Protein AF-A0A448IDQ2-F1 (afdb_monomer)

pLDDT: mean 91.53, std 8.57, range [51.47, 98.75]

Sequence (338 aa):
MICPHCSIELLYRSRGDGRCARCRKRFALEPRGAPLRLHDLRVRALSDRLRDGRDLRYTLTQFRYAAARRRLPELNRVANWALTIWCGVLLWGTFILALVSGLAVLTVIGIGVALLVGGIALNLAARPVLRRLTTVRMPLTAERLVTDVLEPWQKVYQQWPPGMIDEDQVPIPMPASPRYALVCPNRSVLACLAANGVPAAYDMALLEDPRQVPAGLPVLVLHNASLPGLALARDARQWFGPRARVLGIAPKMVMDNEGAIRLRERPTRRADRAFLAGEPVSEREVRWLAAGWWSPVAAMPPAALLRAVSRAVERIDAQWDPERAQARRVGFLSWPAA

Solvent-accessible surface area (backbone atoms only — not comparable to full-atom values): 18861 Å² total; per-residue (Å²): 88,65,38,89,87,76,68,47,77,40,63,75,88,54,42,62,93,50,20,41,75,86,79,62,50,70,58,49,39,53,54,88,80,24,72,89,58,38,24,58,64,55,51,50,59,47,31,52,62,44,18,65,86,69,78,34,33,37,20,56,64,32,49,53,39,64,66,41,50,91,65,62,82,52,69,66,55,56,58,49,49,54,49,52,50,51,52,50,52,45,55,53,50,36,51,53,46,45,75,71,65,78,56,60,67,67,58,40,50,50,52,41,51,53,49,50,52,51,52,52,51,48,48,64,67,41,43,65,56,54,54,55,71,51,62,37,69,79,95,65,55,72,67,54,45,41,61,68,47,44,49,42,31,29,73,66,64,76,43,73,65,68,47,57,42,63,38,87,78,46,74,76,65,73,48,96,71,53,61,30,34,38,31,30,77,46,59,52,47,49,25,29,41,37,70,60,44,44,31,76,79,56,28,22,30,72,35,58,50,73,89,74,56,67,84,94,44,42,32,40,34,46,25,29,22,34,71,70,26,50,50,51,51,50,52,40,39,70,75,49,41,91,39,43,42,79,67,37,48,53,52,64,64,45,72,76,31,88,71,47,63,73,35,26,42,68,49,54,57,75,69,59,54,59,58,51,73,78,45,103,62,53,71,71,43,50,56,42,43,49,55,18,36,28,30,62,52,47,57,51,49,46,67,57,50,52,54,54,52,51,58,47,52,55,52,50,47,42,71,79,36,52,65,64,43,46,48,62,71,71,49,75,74,77,73,78,83,128

Organism: Mycolicibacterium chitae (NCBI:txid1792)

Radius of gyration: 26.82 Å; Cα contacts (8 Å, |Δi|>4): 482; chains: 1; bounding box: 70×60×78 Å

Secondary structure (DSSP, 8-state):
-B-TTT--B--STT-GGGB-TTT-PBPS--TTTSGGG--HHHHHHHHHHHHTTTT--EEHHHHHHHHHTTTS--HHHHHHHHHHHHHHHHHHHHHHHHHHH---HHHHHHHHHHHHHHHHHHHHHHHHHHHHH--B--SS-HHHHIIIIIHHHHHHHSSPSTTEE-TTT------SS-SEEEE-S-HHHHHHHHHTTHHHHHTEEEESSGGGPPTT--EEE---BSHHHHHHHHHHHHHHGGGEEE-SPPHHHHHT-TTS--EE-SPPPHHHHHHHHTSS--HHHHHHHHTTEEB-GGGS-HHHHHHHHHHHHHHHHHHH-HHHHHHHHHT---PPP-

Mean predicted aligned error: 5.95 Å

Foldseek 3Di:
DQDPPPRDDDDPVCQPPQAHVPPRAHWLDDQVQFPLSDGDVNLLVLLCVLCVVVLAAAELLLSLLSSCLVPWDDLVCVLVVVLVVQLVCLVVVLVVCCVPVPDDNVVSVVVSVVSNVVVVVVSVVCSVVSLLPDWTDRPADSVRCCVRPQVSVCVRVVDGRRNYDHLVPQDQDQQPDAQAEEEALDSSLSSSCRRRCVCPVHVYRYYNDPVPDDPPHQYEYEAWCALVRQVSLVVCCVPVPPSYDYLYDHLVNQVPDSSFDKTFDRFDDPVSLVVVVPGPHDPVSSVCRRSRIIGGPSNDRSVVSVVSVVVVSLVVCCVPPVPVNVCVVVPPPPDDDD

Structure (mmCIF, N/CA/C/O backbone):
data_AF-A0A448IDQ2-F1
#
_entry.id   AF-A0A448IDQ2-F1
#
loop_
_atom_site.group_PDB
_atom_site.id
_atom_site.type_symbol
_atom_site.label_atom_id
_atom_site.label_alt_id
_atom_site.label_comp_id
_atom_site.label_asym_id
_atom_site.label_entity_id
_atom_site.label_seq_id
_atom_site.pdbx_PDB_ins_code
_atom_site.Cartn_x
_atom_site.Cartn_y
_atom_site.Cartn_z
_atom_site.occupancy
_atom_site.B_iso_or_equiv
_atom_site.auth_seq_id
_atom_site.auth_comp_id
_atom_site.auth_asym_id
_atom_site.auth_atom_id
_atom_site.pdbx_PDB_model_num
ATOM 1 N N . MET A 1 1 ? 7.830 -20.189 -18.937 1.00 84.06 1 MET A N 1
ATOM 2 C CA . MET A 1 1 ? 6.755 -19.821 -17.974 1.00 84.06 1 MET A CA 1
ATOM 3 C C . MET A 1 1 ? 5.927 -21.058 -17.731 1.00 84.06 1 MET A C 1
ATOM 5 O O . MET A 1 1 ? 5.567 -21.719 -18.695 1.00 84.06 1 MET A O 1
ATOM 9 N N . ILE A 1 2 ? 5.631 -21.354 -16.473 1.00 93.25 2 ILE A N 1
ATOM 10 C CA . ILE A 1 2 ? 4.817 -22.506 -16.094 1.00 93.25 2 ILE A CA 1
ATOM 11 C C . ILE A 1 2 ? 3.340 -22.202 -16.397 1.00 93.25 2 ILE A C 1
ATOM 13 O O . ILE A 1 2 ? 2.843 -21.118 -16.087 1.00 93.25 2 ILE A O 1
ATOM 17 N N . CYS A 1 3 ? 2.638 -23.126 -17.050 1.00 93.81 3 CYS A N 1
ATOM 18 C CA . CYS A 1 3 ? 1.202 -23.002 -17.288 1.00 93.81 3 CYS A CA 1
ATOM 19 C C . CYS A 1 3 ? 0.428 -23.159 -15.960 1.00 93.81 3 CYS A C 1
ATOM 21 O O . CYS A 1 3 ? 0.574 -24.202 -15.329 1.00 93.81 3 CYS A O 1
ATOM 23 N N . PRO A 1 4 ? -0.445 -22.217 -15.542 1.00 93.25 4 PRO A N 1
ATOM 24 C CA . PRO A 1 4 ? -1.227 -22.336 -14.304 1.00 93.25 4 PRO A CA 1
ATOM 25 C C . PRO A 1 4 ? -2.272 -23.461 -14.318 1.00 93.25 4 PRO A C 1
ATOM 27 O O . PRO A 1 4 ? -2.875 -23.730 -13.283 1.00 93.25 4 PRO A O 1
ATOM 30 N N . HIS A 1 5 ? -2.522 -24.081 -15.476 1.00 93.81 5 HIS A N 1
ATOM 31 C CA . HIS A 1 5 ? -3.536 -25.125 -15.635 1.00 93.81 5 HIS A CA 1
ATOM 32 C C . HIS A 1 5 ? -2.972 -26.545 -15.654 1.00 93.81 5 HIS A C 1
ATOM 34 O O . HIS A 1 5 ? -3.643 -27.462 -15.201 1.00 93.81 5 HIS A O 1
ATOM 40 N N . CYS A 1 6 ? -1.790 -26.743 -16.243 1.00 95.00 6 CYS A N 1
ATOM 41 C CA . CYS A 1 6 ? -1.181 -28.068 -16.400 1.00 95.00 6 CYS A CA 1
ATOM 42 C C . CYS A 1 6 ? 0.247 -28.150 -15.847 1.00 95.00 6 CYS A C 1
ATOM 44 O O . CYS A 1 6 ? 0.910 -29.162 -16.032 1.00 95.00 6 CYS A O 1
ATOM 46 N N . SER A 1 7 ? 0.746 -27.075 -15.230 1.00 94.94 7 SER A N 1
ATOM 47 C CA . SER A 1 7 ? 2.059 -26.989 -14.571 1.00 94.94 7 SER A CA 1
ATOM 48 C C . SER A 1 7 ? 3.277 -27.298 -15.449 1.00 94.94 7 SER A C 1
ATOM 50 O O . SER A 1 7 ? 4.387 -27.433 -14.948 1.00 94.94 7 SER A O 1
ATOM 52 N N . ILE A 1 8 ? 3.105 -27.350 -16.769 1.00 95.75 8 ILE A N 1
ATOM 53 C CA . ILE A 1 8 ? 4.200 -27.571 -17.718 1.00 95.75 8 ILE A CA 1
ATOM 54 C C . ILE A 1 8 ? 4.879 -26.252 -18.043 1.00 95.75 8 ILE A C 1
ATOM 56 O O . ILE A 1 8 ? 4.218 -25.233 -18.277 1.00 95.75 8 ILE A O 1
ATOM 60 N N . GLU A 1 9 ? 6.206 -26.281 -18.072 1.00 94.88 9 GLU A N 1
ATOM 61 C CA . GLU A 1 9 ? 6.998 -25.163 -18.545 1.00 94.88 9 GLU A CA 1
ATOM 62 C C . GLU A 1 9 ? 6.867 -25.007 -20.062 1.00 94.88 9 GLU A C 1
ATOM 64 O O . GLU A 1 9 ? 7.071 -25.938 -20.837 1.00 94.88 9 GLU A O 1
ATOM 69 N N . LEU A 1 10 ? 6.499 -23.801 -20.488 1.00 91.38 10 LEU A N 1
ATOM 70 C CA . LEU A 1 10 ? 6.347 -23.445 -21.891 1.00 91.38 10 LEU A CA 1
ATOM 71 C C . LEU A 1 10 ? 7.334 -22.347 -22.273 1.00 91.38 10 LEU A C 1
ATOM 73 O O . LEU A 1 10 ? 7.491 -21.338 -21.562 1.00 91.38 10 LEU A O 1
ATOM 77 N N . LEU A 1 11 ? 7.921 -22.510 -23.458 1.00 91.19 11 LEU A N 1
ATOM 78 C CA . LEU A 1 11 ? 8.637 -21.454 -24.158 1.00 91.19 11 LEU A CA 1
ATOM 79 C C . LEU A 1 11 ? 7.674 -20.325 -24.562 1.00 91.19 11 LEU A C 1
ATOM 81 O O . LEU A 1 11 ? 6.451 -20.451 -24.553 1.00 91.19 11 LEU A O 1
ATOM 85 N N . TYR A 1 12 ? 8.215 -19.146 -24.870 1.00 85.19 12 TYR A N 1
ATOM 86 C CA . TYR A 1 12 ? 7.386 -18.025 -25.328 1.00 85.19 12 TYR A CA 1
ATOM 87 C C . TYR A 1 12 ? 6.766 -18.277 -26.703 1.00 85.19 12 TYR A C 1
ATOM 89 O O . TYR A 1 12 ? 5.574 -18.062 -26.867 1.00 85.19 12 TYR A O 1
ATOM 97 N N . ARG A 1 13 ? 7.544 -18.822 -27.643 1.00 88.00 13 ARG A N 1
ATOM 98 C CA . ARG A 1 13 ? 7.090 -19.090 -29.016 1.00 88.00 13 ARG A CA 1
ATOM 99 C C . ARG A 1 13 ? 6.004 -20.167 -29.117 1.00 88.00 13 ARG A C 1
ATOM 101 O O . ARG A 1 13 ? 5.279 -20.183 -30.097 1.00 88.00 13 ARG A O 1
ATOM 108 N N . SER A 1 14 ? 5.859 -21.035 -28.113 1.00 86.12 14 SER A N 1
ATOM 109 C CA . SER A 1 14 ? 4.825 -22.080 -28.094 1.00 86.12 14 SER A CA 1
ATOM 110 C C . SER A 1 14 ? 3.470 -21.602 -27.558 1.00 86.12 14 SER A C 1
ATOM 112 O O . SER A 1 14 ? 2.568 -22.407 -27.351 1.00 86.12 14 SER A O 1
ATOM 114 N N . ARG A 1 15 ? 3.308 -20.302 -27.297 1.00 81.94 15 ARG A N 1
ATOM 115 C CA . ARG A 1 15 ? 2.063 -19.707 -26.797 1.00 81.94 15 ARG A CA 1
ATOM 116 C C . ARG A 1 15 ? 1.402 -18.897 -27.910 1.00 81.94 15 ARG A C 1
ATOM 118 O O . ARG A 1 15 ? 1.492 -17.676 -27.913 1.00 81.94 15 ARG A O 1
ATOM 125 N N . GLY A 1 16 ? 0.788 -19.589 -28.869 1.00 84.25 16 GLY A N 1
ATOM 126 C CA . GLY A 1 16 ? -0.087 -18.958 -29.861 1.00 84.25 16 GLY A CA 1
ATOM 127 C C . GLY A 1 16 ? -1.403 -18.523 -29.210 1.00 84.25 1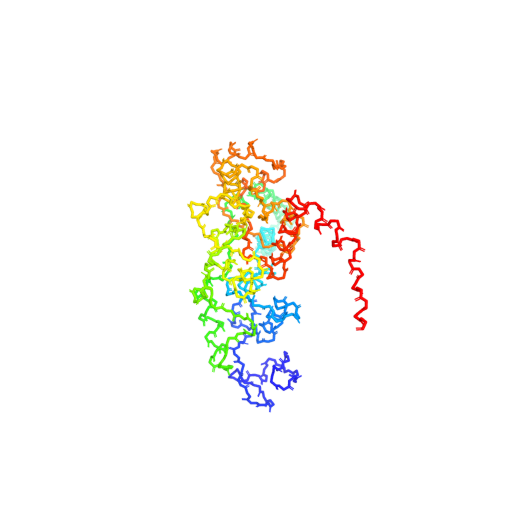6 GLY A C 1
ATOM 128 O O . GLY A 1 16 ? -1.977 -19.281 -28.424 1.00 84.25 16 GLY A O 1
ATOM 129 N N . ASP A 1 17 ? -1.847 -17.297 -29.492 1.00 88.50 17 ASP A N 1
ATOM 130 C CA . ASP A 1 17 ? -3.145 -16.731 -29.082 1.00 88.50 17 ASP A CA 1
ATOM 131 C C . ASP A 1 17 ? -3.448 -16.774 -27.574 1.00 88.50 17 ASP A C 1
ATOM 133 O O . ASP A 1 17 ? -4.597 -16.946 -27.149 1.00 88.50 17 ASP A O 1
ATOM 137 N N . GLY A 1 18 ? -2.415 -16.672 -26.734 1.00 89.88 18 GLY A N 1
ATOM 138 C CA . GLY A 1 18 ? -2.571 -16.732 -25.282 1.00 89.88 18 GLY A CA 1
ATOM 139 C C . GLY A 1 18 ? -3.098 -18.070 -24.772 1.00 89.88 18 GLY A C 1
ATOM 140 O O . GLY A 1 18 ? -3.731 -18.117 -23.716 1.00 89.88 18 GLY A O 1
ATOM 141 N N . ARG A 1 19 ? -2.850 -19.172 -25.490 1.00 94.25 19 ARG A N 1
ATOM 142 C CA . ARG A 1 19 ? -3.203 -20.534 -25.067 1.00 94.25 19 ARG A CA 1
ATOM 143 C C . ARG A 1 19 ? -1.964 -21.377 -24.785 1.00 94.25 19 ARG A C 1
ATOM 145 O O . ARG A 1 19 ? -0.884 -21.172 -25.334 1.00 94.25 19 ARG A O 1
ATOM 152 N N . CYS A 1 20 ? -2.116 -22.357 -23.902 1.00 94.38 20 CYS A N 1
ATOM 153 C CA . CYS A 1 20 ? -1.089 -23.366 -23.663 1.00 94.38 20 CYS A CA 1
ATOM 154 C C . CYS A 1 20 ? -1.034 -24.363 -24.831 1.00 94.38 20 CYS A C 1
ATOM 156 O O . CYS A 1 20 ? -2.041 -25.009 -25.104 1.00 94.38 20 CYS A O 1
ATOM 158 N N . ALA A 1 21 ? 0.133 -24.576 -25.451 1.00 94.44 21 ALA A N 1
ATOM 159 C CA . ALA A 1 21 ? 0.296 -25.585 -26.510 1.00 94.44 21 ALA A CA 1
ATOM 160 C C . ALA A 1 21 ? -0.114 -27.007 -26.085 1.00 94.44 21 ALA A C 1
ATOM 162 O O . ALA A 1 21 ? -0.585 -27.779 -26.910 1.00 94.44 21 ALA A O 1
ATOM 163 N N . ARG A 1 22 ? 0.049 -27.357 -24.800 1.00 95.31 22 ARG A N 1
ATOM 164 C CA . ARG A 1 22 ? -0.229 -28.709 -24.292 1.00 95.31 22 ARG A CA 1
ATOM 165 C C . ARG A 1 22 ? -1.682 -28.900 -23.862 1.00 95.31 22 ARG A C 1
ATOM 167 O O . ARG A 1 22 ? -2.339 -29.816 -24.333 1.00 95.31 22 ARG A O 1
ATOM 174 N N . CYS A 1 23 ? -2.202 -28.051 -22.974 1.00 95.56 23 CYS A N 1
ATOM 175 C CA . CYS A 1 23 ? -3.568 -28.211 -22.454 1.00 95.56 23 CYS A CA 1
ATOM 176 C C . CYS A 1 23 ? -4.625 -27.380 -23.196 1.00 95.56 23 CYS A C 1
ATOM 178 O O . CYS A 1 23 ? -5.804 -27.481 -22.872 1.00 95.56 23 CYS A O 1
ATOM 180 N N . ARG A 1 24 ? -4.222 -26.535 -24.156 1.00 94.88 24 ARG A N 1
ATOM 181 C CA . ARG A 1 24 ? -5.080 -25.657 -24.980 1.00 94.88 24 ARG A CA 1
ATOM 182 C C . ARG A 1 24 ? -5.934 -24.634 -24.213 1.00 94.88 24 ARG A C 1
ATOM 184 O O . ARG A 1 24 ? -6.662 -23.862 -24.837 1.00 94.88 24 ARG A O 1
ATOM 191 N N . LYS A 1 25 ? -5.813 -24.566 -22.881 1.00 94.94 25 LYS A N 1
ATOM 192 C CA . LYS A 1 25 ? -6.485 -23.566 -22.041 1.00 94.94 25 LYS A CA 1
ATOM 193 C C . LYS A 1 25 ? -5.853 -22.183 -22.216 1.00 94.94 25 LYS A C 1
ATOM 195 O O . LYS A 1 25 ? -4.636 -22.067 -22.384 1.00 94.94 25 LYS A O 1
ATOM 200 N N . ARG A 1 26 ? -6.700 -21.152 -22.167 1.00 95.00 26 ARG A N 1
ATOM 201 C CA . ARG A 1 26 ? -6.322 -19.738 -22.296 1.00 95.00 26 ARG A CA 1
ATOM 202 C C . ARG A 1 26 ? -5.707 -19.214 -20.990 1.00 95.00 26 ARG A C 1
ATOM 204 O O . ARG A 1 26 ? -6.124 -19.615 -19.902 1.00 95.00 26 ARG A O 1
ATOM 211 N N . PHE A 1 27 ? -4.714 -18.340 -21.104 1.00 95.12 27 PHE A N 1
ATOM 212 C CA . PHE A 1 27 ? -4.184 -17.538 -20.002 1.00 95.12 27 PHE A CA 1
ATOM 213 C C . PHE A 1 27 ? -4.993 -16.247 -19.879 1.00 95.12 27 PHE A C 1
ATOM 215 O O . PHE A 1 27 ? -5.414 -15.685 -20.890 1.00 95.12 27 PHE A O 1
ATOM 222 N N . ALA A 1 28 ? -5.186 -15.759 -18.657 1.00 95.69 28 ALA A N 1
ATOM 223 C CA . ALA A 1 28 ? -5.799 -14.448 -18.464 1.00 95.69 28 ALA A CA 1
ATOM 224 C C . ALA A 1 28 ? -4.839 -13.322 -18.859 1.00 95.69 28 ALA A C 1
ATOM 226 O O . ALA A 1 28 ? -5.236 -12.359 -19.508 1.00 95.69 28 ALA A O 1
ATOM 227 N N . LEU A 1 29 ? -3.573 -13.455 -18.461 1.00 94.81 29 LEU A N 1
ATOM 228 C CA . LEU A 1 29 ? -2.585 -12.389 -18.511 1.00 94.81 29 LEU A CA 1
ATOM 229 C C . LEU A 1 29 ? -1.295 -12.868 -19.164 1.00 94.81 29 LEU A C 1
ATOM 231 O O . LEU A 1 29 ? -0.599 -13.762 -18.667 1.00 94.81 29 LEU A O 1
ATOM 235 N N . GLU A 1 30 ? -0.922 -12.195 -20.248 1.00 87.62 30 GLU A N 1
ATOM 236 C CA . GLU A 1 30 ? 0.361 -12.419 -20.895 1.00 87.62 30 GLU A CA 1
ATOM 237 C C . GLU A 1 30 ? 1.465 -11.520 -20.315 1.00 87.62 30 GLU A C 1
ATOM 239 O O . GLU A 1 30 ? 1.327 -10.296 -20.284 1.00 87.62 30 GLU A O 1
ATOM 244 N N . PRO A 1 31 ? 2.629 -12.081 -19.934 1.00 79.88 31 PRO A N 1
ATOM 245 C CA . PRO A 1 31 ? 3.671 -11.341 -19.217 1.00 79.88 31 PRO A CA 1
ATOM 246 C C . PRO A 1 31 ? 4.304 -10.164 -19.976 1.00 79.88 31 PRO A C 1
ATOM 248 O O . PRO A 1 31 ? 4.907 -9.309 -19.327 1.00 79.88 31 PRO A O 1
ATOM 251 N N . ARG A 1 32 ? 4.253 -10.137 -21.318 1.00 81.56 32 ARG A N 1
ATOM 252 C CA . ARG A 1 32 ? 4.824 -9.032 -22.115 1.00 81.56 32 ARG A CA 1
ATOM 253 C C . ARG A 1 32 ? 3.863 -7.854 -22.270 1.00 81.56 32 ARG A C 1
ATOM 255 O O . ARG A 1 32 ? 4.341 -6.727 -22.292 1.00 81.56 32 ARG A O 1
ATOM 262 N N . GLY A 1 33 ? 2.560 -8.117 -22.369 1.00 80.12 33 GLY A N 1
ATOM 263 C CA . GLY A 1 33 ? 1.544 -7.081 -22.574 1.00 80.12 33 GLY A CA 1
ATOM 264 C C . GLY A 1 33 ? 0.968 -6.521 -21.275 1.00 80.12 33 GLY A C 1
ATOM 265 O O . GLY A 1 33 ? 0.595 -5.355 -21.226 1.00 80.12 33 GLY A O 1
ATOM 266 N N . ALA A 1 34 ? 0.926 -7.322 -20.208 1.00 84.75 34 ALA A N 1
ATOM 267 C CA . ALA A 1 34 ? 0.249 -6.923 -18.982 1.00 84.75 34 ALA A CA 1
ATOM 268 C C . ALA A 1 34 ? 1.041 -5.881 -18.165 1.00 84.75 34 ALA A C 1
ATOM 270 O O . ALA A 1 34 ? 2.271 -5.995 -18.002 1.00 84.75 34 ALA A O 1
ATOM 271 N N . PRO A 1 35 ? 0.350 -4.896 -17.560 1.00 88.25 35 PRO A N 1
ATOM 272 C CA . PRO A 1 35 ? 0.991 -3.891 -16.727 1.00 88.25 35 PRO A CA 1
ATOM 273 C C . PRO A 1 35 ? 1.737 -4.534 -15.553 1.00 88.25 35 PRO A C 1
ATOM 275 O O . PRO A 1 35 ? 1.378 -5.590 -15.030 1.00 88.25 35 PRO A O 1
ATOM 278 N N . LEU A 1 36 ? 2.838 -3.897 -15.140 1.00 90.69 36 LEU A N 1
ATOM 279 C CA . LEU A 1 36 ? 3.719 -4.359 -14.055 1.00 90.69 36 LEU A CA 1
ATOM 280 C C . LEU A 1 36 ? 4.336 -5.755 -14.272 1.00 90.69 36 LEU A C 1
ATOM 282 O O . LEU A 1 36 ? 4.921 -6.315 -13.330 1.00 90.69 36 LEU A O 1
ATOM 286 N N . ARG A 1 37 ? 4.267 -6.298 -15.500 1.00 92.06 37 ARG A N 1
ATOM 287 C CA . ARG A 1 37 ? 4.628 -7.685 -15.841 1.00 92.06 37 ARG A CA 1
ATOM 288 C C . ARG A 1 37 ? 3.862 -8.683 -14.970 1.00 92.06 37 ARG A C 1
ATOM 290 O O . ARG A 1 37 ? 4.462 -9.592 -14.379 1.00 92.06 37 ARG A O 1
ATOM 297 N N . LEU A 1 38 ? 2.572 -8.424 -14.764 1.00 95.06 38 LEU A N 1
ATOM 298 C CA . LEU A 1 38 ? 1.673 -9.383 -14.138 1.00 95.06 38 LEU A CA 1
ATOM 299 C C . LEU A 1 38 ? 1.396 -10.524 -15.117 1.00 95.06 38 LEU A C 1
ATOM 301 O O . LEU A 1 38 ? 1.381 -10.359 -16.327 1.00 95.06 38 LEU A O 1
ATOM 305 N N . HIS A 1 39 ? 1.263 -11.716 -14.572 1.00 94.81 39 HIS A N 1
ATOM 306 C CA . HIS A 1 39 ? 0.867 -12.914 -15.292 1.00 94.81 39 HIS A CA 1
ATOM 307 C C . HIS A 1 39 ? 0.147 -13.812 -14.297 1.00 94.81 39 HIS A C 1
ATOM 309 O O . HIS A 1 39 ? 0.303 -13.619 -13.087 1.00 94.81 39 HIS A O 1
ATOM 315 N N . ASP A 1 40 ? -0.574 -14.818 -14.775 1.00 95.94 40 ASP A N 1
ATOM 316 C CA . ASP A 1 40 ? -1.509 -15.582 -13.946 1.00 95.94 40 ASP A CA 1
ATOM 317 C C . ASP A 1 40 ? -0.873 -16.119 -12.655 1.00 95.94 40 ASP A C 1
ATOM 319 O O . ASP A 1 40 ? -1.362 -15.871 -11.556 1.00 95.94 40 ASP A O 1
ATOM 323 N N . LEU A 1 41 ? 0.289 -16.771 -12.770 1.00 95.44 41 LEU A N 1
ATOM 324 C CA . LEU A 1 41 ? 1.022 -17.282 -11.604 1.00 95.44 41 LEU A CA 1
ATOM 325 C C . LEU A 1 41 ? 1.458 -16.191 -10.621 1.00 95.44 41 LEU A C 1
ATOM 327 O O . LEU A 1 41 ? 1.486 -16.425 -9.419 1.00 95.44 41 LEU A O 1
ATOM 331 N N . ARG A 1 42 ? 1.803 -14.994 -11.106 1.00 96.06 42 ARG A N 1
ATOM 332 C CA . ARG A 1 42 ? 2.209 -13.888 -10.237 1.00 96.06 42 ARG A CA 1
ATOM 333 C C . ARG A 1 42 ? 1.012 -13.267 -9.535 1.00 96.06 42 ARG A C 1
ATOM 335 O O . ARG A 1 42 ? 1.176 -12.848 -8.394 1.00 96.06 42 ARG A O 1
ATOM 342 N N . VAL A 1 43 ? -0.151 -13.214 -10.186 1.00 97.31 43 VAL A N 1
ATOM 343 C CA . VAL A 1 43 ? -1.407 -12.818 -9.536 1.00 97.31 43 VAL A CA 1
ATOM 344 C C . VAL A 1 43 ? -1.717 -13.793 -8.405 1.00 97.31 43 VAL A C 1
ATOM 346 O O . VAL A 1 43 ? -1.808 -13.344 -7.270 1.00 97.31 43 VAL A O 1
ATOM 349 N N . ARG A 1 44 ? -1.715 -15.111 -8.665 1.00 97.12 44 ARG A N 1
ATOM 350 C CA . ARG A 1 44 ? -1.913 -16.140 -7.621 1.00 97.12 44 ARG A CA 1
ATOM 351 C C . ARG A 1 44 ? -0.906 -16.010 -6.478 1.00 97.12 44 ARG A C 1
ATOM 353 O O . ARG A 1 44 ? -1.295 -15.858 -5.332 1.00 97.12 44 ARG A O 1
ATOM 360 N N . ALA A 1 45 ? 0.386 -15.918 -6.792 1.00 97.25 45 ALA A N 1
ATOM 361 C CA . ALA A 1 45 ? 1.430 -15.774 -5.777 1.00 97.25 45 ALA A CA 1
ATOM 362 C C . ALA A 1 45 ? 1.361 -14.450 -4.989 1.00 97.25 45 ALA A C 1
ATOM 364 O O . ALA A 1 45 ? 1.942 -14.339 -3.909 1.00 97.25 45 ALA A O 1
ATOM 365 N N . LEU A 1 46 ? 0.752 -13.394 -5.539 1.00 97.75 46 LEU A N 1
ATOM 366 C CA . LEU A 1 46 ? 0.463 -12.162 -4.797 1.00 97.75 46 LEU A CA 1
ATOM 367 C C . LEU A 1 46 ? -0.760 -12.349 -3.897 1.00 97.75 46 LEU A C 1
ATOM 369 O O . LEU A 1 46 ? -0.684 -11.980 -2.729 1.00 97.75 46 LEU A O 1
ATOM 373 N N . SER A 1 47 ? -1.827 -12.959 -4.416 1.00 97.94 47 SER A N 1
ATOM 374 C CA . SER A 1 47 ? -3.026 -13.327 -3.659 1.00 97.94 47 SER A CA 1
ATOM 375 C C . SER A 1 47 ? -2.686 -14.190 -2.447 1.00 97.94 47 SER A C 1
ATOM 377 O O . SER A 1 47 ? -3.043 -13.838 -1.328 1.00 97.94 47 SER A O 1
ATOM 379 N N . ASP A 1 48 ? -1.909 -15.257 -2.636 1.00 97.94 48 ASP A N 1
ATOM 380 C CA . ASP A 1 48 ? -1.523 -16.176 -1.560 1.00 97.94 48 ASP A CA 1
ATOM 381 C C . ASP A 1 48 ? -0.698 -15.472 -0.475 1.00 97.94 48 ASP A C 1
ATOM 383 O O . ASP A 1 48 ? -0.918 -15.676 0.718 1.00 97.94 48 ASP A O 1
ATOM 387 N N . ARG A 1 49 ? 0.203 -14.562 -0.875 1.00 97.88 49 ARG A N 1
ATOM 388 C CA . ARG A 1 49 ? 0.973 -13.737 0.071 1.00 97.88 49 ARG A CA 1
ATOM 389 C C . ARG A 1 49 ? 0.113 -12.744 0.846 1.00 97.88 49 ARG A C 1
ATOM 391 O O . ARG A 1 49 ? 0.441 -12.450 1.989 1.00 97.88 49 ARG A O 1
ATOM 398 N N . LEU A 1 50 ? -0.939 -12.195 0.241 1.00 98.12 50 LEU A N 1
ATOM 399 C CA . LEU A 1 50 ? -1.863 -11.288 0.931 1.00 98.12 50 LEU A CA 1
ATOM 400 C C . LEU A 1 50 ? -2.811 -12.045 1.870 1.00 98.12 50 LEU A C 1
ATOM 402 O O . LEU A 1 50 ? -3.125 -11.526 2.940 1.00 98.12 50 LEU A O 1
ATOM 406 N N . ARG A 1 51 ? -3.192 -13.275 1.504 1.00 98.06 51 ARG A N 1
ATOM 407 C CA . ARG A 1 51 ? -3.989 -14.198 2.329 1.00 98.06 51 ARG A CA 1
ATOM 408 C C . ARG A 1 51 ? -3.224 -14.754 3.531 1.00 98.06 51 ARG A C 1
ATOM 410 O O . ARG A 1 51 ? -3.856 -15.216 4.477 1.00 98.06 51 ARG A O 1
ATOM 417 N N . ASP A 1 52 ? -1.888 -14.724 3.498 1.00 96.88 52 ASP A N 1
ATOM 418 C CA . ASP A 1 52 ? -1.002 -15.130 4.604 1.00 96.88 52 ASP A CA 1
ATOM 419 C C . ASP A 1 52 ? -1.280 -16.561 5.112 1.00 96.88 52 ASP A C 1
ATOM 421 O O . ASP A 1 52 ? -1.176 -16.836 6.303 1.00 96.88 52 ASP A O 1
ATOM 425 N N . GLY A 1 53 ? -1.736 -17.459 4.226 1.00 95.50 53 GLY A N 1
ATOM 426 C CA . GLY A 1 53 ? -2.134 -18.835 4.565 1.00 95.50 53 GLY A CA 1
ATOM 427 C C . GLY A 1 53 ? -3.391 -18.975 5.439 1.00 95.50 53 GLY A C 1
ATOM 428 O O . GLY A 1 53 ? -3.829 -20.093 5.681 1.00 95.50 53 GLY A O 1
ATOM 429 N N . ARG A 1 54 ? -3.999 -17.868 5.884 1.00 95.38 54 ARG A N 1
ATOM 430 C CA . ARG A 1 54 ? -5.148 -17.826 6.813 1.00 95.38 54 ARG A CA 1
ATOM 431 C C . ARG A 1 54 ? -6.460 -17.433 6.131 1.00 95.38 54 ARG A C 1
ATOM 433 O O . ARG A 1 54 ? -7.368 -16.933 6.779 1.00 95.38 54 ARG A O 1
ATOM 440 N N . ASP A 1 55 ? -6.508 -17.588 4.809 1.00 96.00 55 ASP A N 1
ATOM 441 C CA . ASP A 1 55 ? -7.611 -17.149 3.946 1.00 96.00 55 ASP A CA 1
ATOM 442 C C . ASP A 1 55 ? -8.051 -15.685 4.162 1.00 96.00 55 ASP A C 1
ATOM 444 O O . ASP A 1 55 ? -9.227 -15.342 4.048 1.00 96.00 55 ASP A O 1
ATOM 448 N N . LEU A 1 56 ? -7.099 -14.796 4.473 1.00 98.38 56 LEU A N 1
ATOM 449 C CA . LEU A 1 56 ? -7.425 -13.392 4.724 1.00 98.38 56 LEU A CA 1
ATOM 450 C C . LEU A 1 56 ? -7.963 -12.709 3.467 1.00 98.38 56 LEU A C 1
ATOM 452 O O . LEU A 1 56 ? -7.419 -12.861 2.370 1.00 98.38 56 LEU A O 1
ATOM 456 N N . ARG A 1 57 ? -8.985 -11.876 3.645 1.00 98.56 57 ARG A N 1
ATOM 457 C CA . ARG A 1 57 ? -9.519 -11.034 2.574 1.00 98.56 57 ARG A CA 1
ATOM 458 C C . ARG A 1 57 ? -8.649 -9.796 2.388 1.00 98.56 57 ARG A C 1
ATOM 460 O O . ARG A 1 57 ? -8.128 -9.245 3.359 1.00 98.56 57 ARG A O 1
ATOM 467 N N . TYR A 1 58 ? -8.484 -9.355 1.149 1.00 98.75 58 TYR A N 1
ATOM 468 C CA . TYR A 1 58 ? -7.722 -8.154 0.811 1.00 98.75 58 TYR A CA 1
ATOM 469 C C . TYR A 1 58 ? -8.420 -7.366 -0.290 1.00 98.75 58 TYR A C 1
ATOM 471 O O . TYR A 1 58 ? -9.102 -7.932 -1.139 1.00 98.75 58 TYR A O 1
ATOM 479 N N . THR A 1 59 ? -8.222 -6.056 -0.305 1.00 98.56 59 THR A N 1
ATOM 480 C CA . THR A 1 59 ? -8.884 -5.158 -1.258 1.00 98.56 59 THR A CA 1
ATOM 481 C C . THR A 1 59 ? -8.141 -5.033 -2.584 1.00 98.56 59 THR A C 1
ATOM 483 O O . THR A 1 59 ? -6.943 -5.346 -2.688 1.00 98.56 59 THR A O 1
ATOM 486 N N . LEU A 1 60 ? -8.819 -4.502 -3.602 1.00 97.94 60 LEU A N 1
ATOM 487 C CA . LEU A 1 60 ? -8.213 -4.143 -4.880 1.00 97.94 60 LEU A CA 1
ATOM 488 C C . LEU A 1 60 ? -7.031 -3.191 -4.678 1.00 97.94 60 LEU A C 1
ATOM 490 O O . LEU A 1 60 ? -5.938 -3.405 -5.217 1.00 97.94 60 LEU A O 1
ATOM 494 N N . THR A 1 61 ? -7.216 -2.157 -3.859 1.00 98.12 61 THR A N 1
ATOM 495 C CA . THR A 1 61 ? -6.162 -1.185 -3.565 1.00 98.12 61 THR A CA 1
ATOM 496 C C . THR A 1 61 ? -4.939 -1.831 -2.902 1.00 98.12 61 THR A C 1
ATOM 498 O O . THR A 1 61 ? -3.808 -1.544 -3.313 1.00 98.12 61 THR A O 1
ATOM 501 N N . GLN A 1 62 ? -5.118 -2.746 -1.943 1.00 98.31 62 GLN A N 1
ATOM 502 C CA . GLN A 1 62 ? -4.004 -3.488 -1.334 1.00 98.31 62 GLN A CA 1
ATOM 503 C C . GLN A 1 62 ? -3.266 -4.353 -2.358 1.00 98.31 62 GLN A C 1
ATOM 505 O O . GLN A 1 62 ? -2.029 -4.368 -2.390 1.00 98.31 62 GLN A O 1
ATOM 510 N N . PHE A 1 63 ? -4.004 -5.033 -3.239 1.00 98.25 63 PHE A N 1
ATOM 511 C CA . PHE A 1 63 ? -3.412 -5.809 -4.324 1.00 98.25 63 PHE A CA 1
ATOM 512 C C . PHE A 1 63 ? -2.595 -4.930 -5.276 1.00 98.25 63 PHE A C 1
ATOM 514 O O . PHE A 1 63 ? -1.465 -5.281 -5.628 1.00 98.25 63 PHE A O 1
ATOM 521 N N . ARG A 1 64 ? -3.114 -3.748 -5.633 1.00 97.69 64 ARG A N 1
ATOM 522 C CA . ARG A 1 64 ? -2.416 -2.760 -6.468 1.00 97.69 64 ARG A CA 1
ATOM 523 C C . ARG A 1 64 ? -1.081 -2.350 -5.851 1.00 97.69 64 ARG A C 1
ATOM 525 O O . ARG A 1 64 ? -0.054 -2.368 -6.535 1.00 97.69 64 ARG A O 1
ATOM 532 N N . TYR A 1 65 ? -1.068 -2.039 -4.552 1.00 97.75 65 TYR A N 1
ATOM 533 C CA . TYR A 1 65 ? 0.165 -1.735 -3.820 1.00 97.75 65 TYR A CA 1
ATOM 534 C C . TYR A 1 65 ? 1.137 -2.916 -3.800 1.00 97.75 65 TYR A C 1
ATOM 536 O O . TYR A 1 65 ? 2.318 -2.749 -4.121 1.00 97.75 65 TYR A O 1
ATOM 544 N N . ALA A 1 66 ? 0.656 -4.124 -3.514 1.00 97.31 66 ALA A N 1
ATOM 545 C CA . ALA A 1 66 ? 1.489 -5.323 -3.503 1.00 97.31 66 ALA A CA 1
ATOM 546 C C . ALA A 1 66 ? 2.116 -5.623 -4.879 1.00 97.31 66 ALA A C 1
ATOM 548 O O . ALA A 1 66 ? 3.298 -5.976 -4.964 1.00 97.31 66 ALA A O 1
ATOM 549 N N . ALA A 1 67 ? 1.360 -5.433 -5.963 1.00 96.56 67 ALA A N 1
ATOM 550 C CA . ALA A 1 67 ? 1.821 -5.642 -7.332 1.00 96.56 67 ALA A CA 1
ATOM 551 C C . ALA A 1 67 ? 2.912 -4.639 -7.750 1.00 96.56 67 ALA A C 1
ATOM 553 O O . ALA A 1 67 ? 3.887 -5.024 -8.412 1.00 96.56 67 ALA A O 1
ATOM 554 N N . ALA A 1 68 ? 2.776 -3.376 -7.335 1.00 95.19 68 ALA A N 1
ATOM 555 C CA . ALA A 1 68 ? 3.679 -2.285 -7.701 1.00 95.19 68 ALA A CA 1
ATOM 556 C C . ALA A 1 68 ? 4.952 -2.189 -6.840 1.00 95.19 68 ALA A C 1
ATOM 558 O O . ALA A 1 68 ? 5.926 -1.576 -7.273 1.00 95.19 68 ALA A O 1
ATOM 559 N N . ARG A 1 69 ? 4.992 -2.832 -5.664 1.00 92.12 69 ARG A N 1
ATOM 560 C CA . ARG A 1 69 ? 6.064 -2.720 -4.650 1.00 92.12 69 ARG A CA 1
ATOM 561 C C . ARG A 1 69 ? 7.498 -2.808 -5.170 1.00 92.12 69 ARG A C 1
ATOM 563 O O . ARG A 1 69 ? 8.350 -2.054 -4.728 1.00 92.12 69 ARG A O 1
ATOM 570 N N . ARG A 1 70 ? 7.771 -3.692 -6.134 1.00 88.94 70 ARG A N 1
ATOM 571 C CA . ARG A 1 70 ? 9.115 -3.880 -6.731 1.00 88.94 70 ARG A CA 1
ATOM 572 C C . ARG A 1 70 ? 9.285 -3.212 -8.102 1.00 88.94 70 ARG A C 1
ATOM 574 O O . ARG A 1 70 ? 10.173 -3.578 -8.868 1.00 88.94 70 ARG A O 1
ATOM 581 N N . ARG A 1 71 ? 8.367 -2.320 -8.473 1.00 88.00 71 ARG A N 1
ATOM 582 C CA . ARG A 1 71 ? 8.283 -1.689 -9.800 1.00 88.00 71 ARG A CA 1
ATOM 583 C C . ARG A 1 71 ? 8.183 -0.167 -9.730 1.00 88.00 71 ARG A C 1
ATOM 585 O O . ARG A 1 71 ? 8.020 0.461 -10.770 1.00 88.00 71 ARG A O 1
ATOM 592 N N . LEU A 1 72 ? 8.278 0.416 -8.537 1.00 87.69 72 LEU A N 1
ATOM 593 C CA . LEU A 1 72 ? 8.346 1.864 -8.399 1.00 87.69 72 LEU A CA 1
ATOM 594 C C . LEU A 1 72 ? 9.661 2.376 -9.006 1.00 87.69 72 LEU A C 1
ATOM 596 O O . LEU A 1 72 ? 10.700 1.730 -8.838 1.00 87.69 72 LEU A O 1
ATOM 600 N N . PRO A 1 73 ? 9.630 3.500 -9.738 1.00 80.94 73 PRO A N 1
ATOM 601 C CA . PRO A 1 73 ? 10.830 4.058 -10.335 1.00 80.94 73 PRO A CA 1
ATOM 602 C C . PRO A 1 73 ? 11.810 4.488 -9.241 1.00 80.94 73 PRO A C 1
ATOM 604 O O . PRO A 1 73 ? 11.500 5.307 -8.376 1.00 80.94 73 PRO A O 1
ATOM 607 N N . GLU A 1 74 ? 13.023 3.950 -9.301 1.00 81.69 74 GLU A N 1
ATOM 608 C CA . GLU A 1 74 ? 14.133 4.435 -8.491 1.00 81.69 74 GLU A CA 1
ATOM 609 C C . GLU A 1 74 ? 14.643 5.746 -9.096 1.00 81.69 74 GLU A C 1
A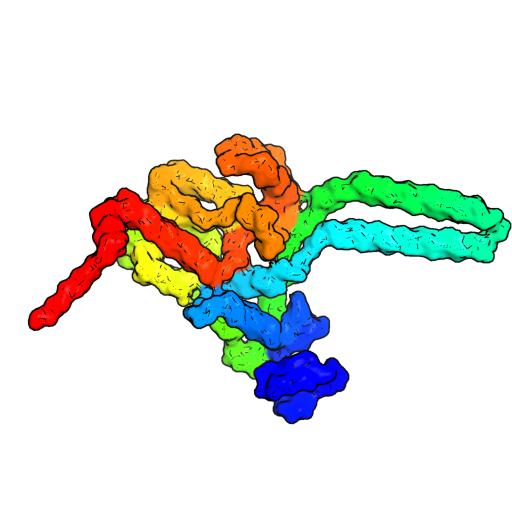TOM 611 O O . GLU A 1 74 ? 15.185 5.764 -10.201 1.00 81.69 74 GLU A O 1
ATOM 616 N N . LEU A 1 75 ? 14.515 6.850 -8.357 1.00 78.50 75 LEU A N 1
ATOM 617 C CA . LEU A 1 75 ? 15.005 8.171 -8.780 1.00 78.50 75 LEU A CA 1
ATOM 618 C C . LEU A 1 75 ? 16.477 8.150 -9.205 1.00 78.50 75 LEU A C 1
ATOM 620 O O . LEU A 1 75 ? 16.859 8.783 -10.187 1.00 78.50 75 LEU A O 1
ATOM 624 N N . ASN A 1 76 ? 17.299 7.390 -8.479 1.00 77.50 76 ASN A N 1
ATOM 625 C CA . ASN A 1 76 ? 18.719 7.248 -8.787 1.00 77.50 76 ASN A CA 1
ATOM 626 C C . ASN A 1 76 ? 18.942 6.518 -10.108 1.00 77.50 76 ASN A C 1
ATOM 628 O O . ASN A 1 76 ? 19.853 6.873 -10.845 1.00 77.50 76 ASN A O 1
ATOM 632 N N . ARG A 1 77 ? 18.090 5.544 -10.441 1.00 80.88 77 ARG A N 1
ATOM 633 C CA . ARG A 1 77 ? 18.196 4.792 -11.689 1.00 80.88 77 ARG A CA 1
ATOM 634 C C . ARG A 1 77 ? 17.914 5.679 -12.893 1.00 80.88 77 ARG A C 1
ATOM 636 O O . ARG A 1 77 ? 18.645 5.586 -13.866 1.00 80.88 77 ARG A O 1
ATOM 643 N N . VAL A 1 78 ? 16.923 6.569 -12.813 1.00 75.81 78 VAL A N 1
ATOM 644 C CA . VAL A 1 78 ? 16.617 7.517 -13.901 1.00 75.81 78 VAL A CA 1
ATOM 645 C C . VAL A 1 78 ? 17.765 8.508 -14.103 1.00 75.81 78 VAL A C 1
ATOM 647 O O . VAL A 1 78 ? 18.230 8.685 -15.225 1.00 75.81 78 VAL A O 1
ATOM 650 N N . ALA A 1 79 ? 18.267 9.110 -13.019 1.00 77.06 79 ALA A N 1
ATOM 651 C CA . ALA A 1 79 ? 19.381 10.057 -13.098 1.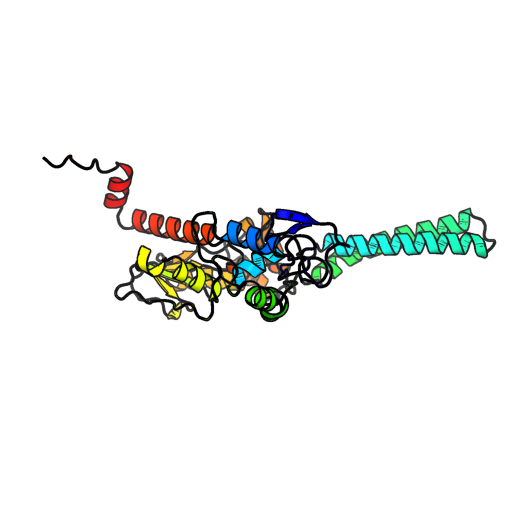00 77.06 79 ALA A CA 1
ATOM 652 C C . ALA A 1 79 ? 20.674 9.398 -13.610 1.00 77.06 79 ALA A C 1
ATOM 654 O O . ALA A 1 79 ? 21.377 9.979 -14.436 1.00 77.06 79 ALA A O 1
ATOM 655 N N . ASN A 1 80 ? 20.969 8.179 -13.149 1.00 81.75 80 ASN A N 1
ATOM 656 C CA . ASN A 1 80 ? 22.129 7.420 -13.604 1.00 81.75 80 ASN A CA 1
ATOM 657 C C . ASN A 1 80 ? 21.969 6.971 -15.058 1.00 81.75 80 ASN A C 1
ATOM 659 O O . ASN A 1 80 ? 22.922 7.076 -15.809 1.00 81.75 80 ASN A O 1
ATOM 663 N N . TRP A 1 81 ? 20.778 6.537 -15.478 1.00 84.00 81 TRP A N 1
ATOM 664 C CA . TRP A 1 81 ? 20.524 6.134 -16.862 1.00 84.00 81 TRP A CA 1
ATOM 665 C C . TRP A 1 81 ? 20.692 7.300 -17.840 1.00 84.00 81 TRP A C 1
ATOM 667 O O . TRP A 1 81 ? 21.343 7.139 -18.869 1.00 84.00 81 TRP A O 1
ATOM 677 N N . ALA A 1 82 ? 20.194 8.490 -17.488 1.00 82.38 82 ALA A N 1
ATOM 678 C CA . ALA A 1 82 ? 20.427 9.701 -18.271 1.00 82.38 82 ALA A CA 1
ATOM 679 C C . ALA A 1 82 ? 21.926 10.033 -18.372 1.00 82.38 82 ALA A C 1
ATOM 681 O O . ALA A 1 82 ? 22.408 10.349 -19.456 1.00 82.38 82 ALA A O 1
ATOM 682 N N . LEU A 1 83 ? 22.672 9.901 -17.267 1.00 84.00 83 LEU A N 1
ATOM 683 C CA . LEU A 1 83 ? 24.124 10.081 -17.270 1.00 84.00 83 LEU A CA 1
ATOM 684 C C . LEU A 1 83 ? 24.822 9.040 -18.159 1.00 84.00 83 LEU A C 1
ATOM 686 O O . LEU A 1 83 ? 25.671 9.406 -18.959 1.00 84.00 83 LEU A O 1
ATOM 690 N N . THR A 1 84 ? 24.441 7.764 -18.069 1.00 85.25 84 THR A N 1
ATOM 691 C CA . THR A 1 84 ? 25.012 6.686 -18.890 1.00 85.25 84 THR A CA 1
ATOM 692 C C . THR A 1 84 ? 24.777 6.922 -20.378 1.00 85.25 84 THR A C 1
ATOM 694 O O . THR A 1 84 ? 25.714 6.790 -21.162 1.00 85.25 84 THR A O 1
ATOM 697 N N . ILE A 1 85 ? 23.557 7.304 -20.774 1.00 88.38 85 ILE A N 1
ATOM 698 C CA . ILE A 1 85 ? 23.251 7.646 -22.170 1.00 88.38 85 ILE A CA 1
ATOM 699 C C . ILE A 1 85 ? 24.095 8.825 -22.624 1.00 88.38 85 ILE A C 1
ATOM 701 O O . ILE A 1 85 ? 24.693 8.769 -23.692 1.00 88.38 85 ILE A O 1
ATOM 705 N N . TRP A 1 86 ? 24.166 9.872 -21.809 1.00 86.88 86 TRP A N 1
ATOM 706 C CA . TRP A 1 86 ? 24.899 11.078 -22.153 1.00 86.88 86 TRP A CA 1
ATOM 707 C C . TRP A 1 86 ? 26.403 10.814 -22.327 1.00 86.88 86 TRP A C 1
ATOM 709 O O . TRP A 1 86 ? 26.974 11.202 -23.344 1.00 86.88 86 TRP A O 1
ATOM 719 N N . CYS A 1 87 ? 27.023 10.059 -21.411 1.00 86.81 87 CYS A N 1
ATOM 720 C CA . CYS A 1 87 ? 28.412 9.615 -21.551 1.00 86.81 87 CYS A CA 1
ATOM 721 C C . CYS A 1 87 ? 28.613 8.763 -22.813 1.00 86.81 87 CYS A C 1
ATOM 723 O O . CYS A 1 87 ? 29.601 8.942 -23.517 1.00 86.81 87 CYS A O 1
ATOM 725 N N . GLY A 1 88 ? 27.676 7.859 -23.123 1.00 88.00 88 GLY A N 1
ATOM 726 C CA . GLY A 1 88 ? 27.734 7.029 -24.327 1.00 88.00 88 GLY A CA 1
ATOM 727 C C . GLY A 1 88 ? 27.673 7.855 -25.612 1.00 88.00 88 GLY A C 1
ATOM 728 O O . GLY A 1 88 ? 28.514 7.679 -26.487 1.00 88.00 88 GLY A O 1
ATOM 729 N N . VAL A 1 89 ? 26.721 8.788 -25.708 1.00 91.38 89 VAL A N 1
ATOM 730 C CA . VAL A 1 89 ? 26.575 9.690 -26.862 1.00 91.38 89 VAL A CA 1
ATOM 731 C C . VAL A 1 89 ? 27.827 10.539 -27.054 1.00 91.38 89 VAL A C 1
ATOM 733 O O . VAL A 1 89 ? 28.285 10.680 -28.184 1.00 91.38 89 VAL A O 1
ATOM 736 N N . LEU A 1 90 ? 28.411 11.063 -25.973 1.00 87.94 90 LEU A N 1
ATOM 737 C CA . LEU A 1 90 ? 29.650 11.827 -26.068 1.00 87.94 90 LEU A CA 1
ATOM 738 C C . LEU A 1 90 ? 30.823 10.988 -26.552 1.00 87.94 90 LEU A C 1
ATOM 740 O O . LEU A 1 90 ? 31.493 11.406 -27.486 1.00 87.94 90 LEU A O 1
ATOM 744 N N . LEU A 1 91 ? 31.052 9.819 -25.951 1.00 86.88 91 LEU A N 1
ATOM 745 C CA . LEU A 1 91 ? 32.160 8.939 -26.326 1.00 86.88 91 LEU A CA 1
ATOM 746 C C . LEU A 1 91 ? 32.069 8.523 -27.800 1.00 86.88 91 LEU A C 1
ATOM 748 O O . LEU A 1 91 ? 33.054 8.614 -28.534 1.00 86.88 91 LEU A O 1
ATOM 752 N N . TRP A 1 92 ? 30.876 8.126 -28.251 1.00 90.25 92 TRP A N 1
ATOM 753 C CA . TRP A 1 92 ? 30.634 7.782 -29.652 1.00 90.25 92 TRP A CA 1
ATOM 754 C C . TRP A 1 92 ? 30.763 8.993 -30.578 1.00 90.25 92 TRP A C 1
ATOM 756 O O . TRP A 1 92 ? 31.394 8.893 -31.628 1.00 90.25 92 TRP A O 1
ATOM 766 N N . GLY A 1 93 ? 30.218 10.146 -30.187 1.00 90.25 93 GLY A N 1
ATOM 767 C CA . GLY A 1 93 ? 30.303 11.379 -30.966 1.00 90.25 93 GLY A CA 1
ATOM 768 C C . GLY A 1 93 ? 31.742 11.861 -31.140 1.00 90.25 93 GLY A C 1
ATOM 769 O O . GLY A 1 93 ? 32.148 12.191 -32.251 1.00 90.25 93 GLY A O 1
ATOM 770 N N . THR A 1 94 ? 32.544 11.831 -30.072 1.00 85.88 94 THR A N 1
ATOM 771 C CA . THR A 1 94 ? 33.965 12.204 -30.117 1.00 85.88 94 THR A CA 1
ATOM 772 C C . THR A 1 94 ? 34.776 11.218 -30.945 1.00 85.88 94 THR A C 1
ATOM 774 O O . THR A 1 94 ? 35.670 11.633 -31.674 1.00 85.88 94 THR A O 1
ATOM 777 N N . PHE A 1 95 ? 34.443 9.926 -30.887 1.00 84.19 95 PHE A N 1
ATOM 778 C CA . PHE A 1 95 ? 35.086 8.903 -31.709 1.00 84.19 95 PHE A CA 1
ATOM 779 C C . PHE A 1 95 ? 34.815 9.121 -33.204 1.00 84.19 95 PHE A C 1
ATOM 781 O O . PHE A 1 95 ? 35.749 9.149 -34.001 1.00 84.19 95 PHE A O 1
ATOM 788 N N . ILE A 1 96 ? 33.554 9.348 -33.583 1.00 91.38 96 ILE A N 1
ATOM 789 C CA . ILE A 1 96 ? 33.181 9.641 -34.975 1.00 91.38 96 ILE A CA 1
ATOM 790 C C . ILE A 1 96 ? 33.849 10.938 -35.445 1.00 91.38 96 ILE A C 1
ATOM 792 O O . ILE A 1 96 ? 34.413 10.980 -36.536 1.00 91.38 96 ILE A O 1
ATOM 796 N N . LEU A 1 97 ? 33.850 11.983 -34.611 1.00 87.75 97 LEU A N 1
ATOM 797 C CA . LEU A 1 97 ? 34.512 13.245 -34.932 1.00 87.75 97 LEU A CA 1
ATOM 798 C C . LEU A 1 97 ? 36.023 13.056 -35.137 1.00 87.75 97 LEU A C 1
ATOM 800 O O . LEU A 1 97 ? 36.583 13.657 -36.051 1.00 87.75 97 LEU A O 1
ATOM 804 N N . ALA A 1 98 ? 36.678 12.200 -34.346 1.00 87.44 98 ALA A N 1
ATOM 805 C CA . ALA A 1 98 ? 38.094 11.875 -34.522 1.00 87.44 98 ALA A CA 1
ATOM 806 C C . ALA A 1 98 ? 38.377 11.230 -35.884 1.00 87.44 98 ALA A C 1
ATOM 808 O O . ALA A 1 98 ? 39.353 11.590 -36.533 1.00 87.44 98 ALA A O 1
ATOM 809 N N . LEU A 1 99 ? 37.508 10.316 -36.329 1.00 88.62 99 LEU A N 1
ATOM 810 C CA . LEU A 1 99 ? 37.664 9.630 -37.613 1.00 88.62 99 LEU A CA 1
ATOM 811 C C . LEU A 1 99 ? 37.490 10.568 -38.816 1.00 88.62 99 LEU A C 1
ATOM 813 O O . LEU A 1 99 ? 38.107 10.340 -39.851 1.00 88.62 99 LEU A O 1
ATOM 817 N N . VAL A 1 100 ? 36.653 11.603 -38.691 1.00 93.00 100 VAL A N 1
ATOM 818 C CA . VAL A 1 100 ? 36.261 12.463 -39.824 1.00 93.00 100 VAL A CA 1
ATOM 819 C C . VAL A 1 100 ? 37.049 13.778 -39.889 1.00 93.00 100 VAL A C 1
ATOM 821 O O . VAL A 1 100 ? 37.266 14.305 -40.974 1.00 93.00 100 VAL A O 1
ATOM 824 N N . SER A 1 101 ? 37.475 14.339 -38.754 1.00 87.56 101 SER A N 1
ATOM 825 C CA . SER A 1 101 ? 37.951 15.735 -38.693 1.00 87.56 101 SER A CA 1
ATOM 826 C C . SER A 1 101 ? 39.411 15.961 -39.095 1.00 87.56 101 SER A C 1
ATOM 828 O O . SER A 1 101 ? 39.809 17.111 -39.262 1.00 87.56 101 SER A O 1
ATOM 830 N N . GLY A 1 102 ? 40.233 14.911 -39.194 1.00 84.50 102 GLY A N 1
ATOM 831 C CA . GLY A 1 102 ? 41.678 15.052 -39.429 1.00 84.50 102 GLY A CA 1
ATOM 832 C C . GLY A 1 102 ? 42.439 15.760 -38.295 1.00 84.50 102 GLY A C 1
ATOM 833 O O . GLY A 1 102 ? 43.631 16.032 -38.432 1.00 84.50 102 GLY A O 1
ATOM 834 N N . LEU A 1 103 ? 41.772 16.066 -37.175 1.00 87.94 103 LEU A N 1
ATOM 835 C CA . LEU A 1 103 ? 42.391 16.643 -35.986 1.00 87.94 103 LEU A CA 1
ATOM 836 C C . LEU A 1 103 ? 43.357 15.644 -35.347 1.00 87.94 103 LEU A C 1
ATOM 838 O O . LEU A 1 103 ? 43.138 14.431 -35.372 1.00 87.94 103 LEU A O 1
ATOM 842 N N . ALA A 1 104 ? 44.399 16.167 -34.696 1.00 89.50 104 ALA A N 1
ATOM 843 C CA . ALA A 1 104 ? 45.281 15.343 -33.884 1.00 89.50 104 ALA A CA 1
ATOM 844 C C . ALA A 1 104 ? 44.461 14.585 -32.827 1.00 89.50 104 ALA A C 1
ATOM 846 O O . ALA A 1 104 ? 43.651 15.173 -32.104 1.00 89.50 104 ALA A O 1
ATOM 847 N N . VAL A 1 105 ? 44.705 13.277 -32.713 1.00 85.44 105 VAL A N 1
ATOM 848 C CA . VAL A 1 105 ? 43.965 12.367 -31.821 1.00 85.44 105 VAL A CA 1
ATOM 849 C C . VAL A 1 105 ? 43.903 12.904 -30.385 1.00 85.44 105 VAL A C 1
ATOM 851 O O . VAL A 1 105 ? 42.854 12.854 -29.746 1.00 85.44 105 VAL A O 1
ATOM 854 N N . LEU A 1 106 ? 44.997 13.501 -29.898 1.00 86.81 106 LEU A N 1
ATOM 855 C CA . LEU A 1 106 ? 45.074 14.091 -28.558 1.00 86.81 106 LEU A CA 1
ATOM 856 C C . LEU A 1 106 ? 44.100 15.260 -28.350 1.00 86.81 106 LEU A C 1
ATOM 858 O O . LEU A 1 106 ? 43.520 15.375 -27.271 1.00 86.81 106 LEU A O 1
ATOM 862 N N . THR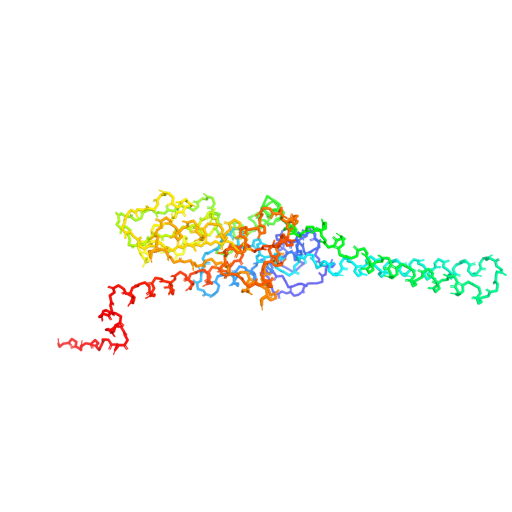 A 1 107 ? 43.868 16.098 -29.364 1.00 88.50 107 THR A N 1
ATOM 863 C CA . THR A 1 107 ? 42.916 17.216 -29.279 1.00 88.50 107 THR A CA 1
ATOM 864 C C . THR A 1 107 ? 41.489 16.700 -29.145 1.00 88.50 107 THR A C 1
ATOM 866 O O . THR A 1 107 ? 40.729 17.187 -28.309 1.00 88.50 107 THR A O 1
ATOM 869 N N . VAL A 1 108 ? 41.132 15.672 -29.918 1.00 86.19 108 VAL A N 1
ATOM 870 C CA . VAL A 1 108 ? 39.787 15.085 -29.865 1.00 86.19 108 VAL A CA 1
ATOM 871 C C . VAL A 1 108 ? 39.551 14.360 -28.540 1.00 86.19 108 VAL A C 1
ATOM 873 O O . VAL A 1 108 ? 38.482 14.510 -27.946 1.00 86.19 108 VAL A O 1
ATOM 876 N N . ILE A 1 109 ? 40.565 13.655 -28.023 1.00 86.31 109 ILE A N 1
ATOM 877 C CA . ILE A 1 109 ? 40.524 13.068 -26.676 1.00 86.31 109 ILE A CA 1
ATOM 878 C C . ILE A 1 109 ? 40.336 14.165 -25.622 1.00 86.31 109 ILE A C 1
ATOM 880 O O . ILE A 1 109 ? 39.464 14.034 -24.767 1.00 86.31 109 ILE A O 1
ATOM 884 N N . GLY A 1 110 ? 41.099 15.260 -25.697 1.00 90.31 110 GLY A N 1
ATOM 885 C CA . GLY A 1 110 ? 40.992 16.382 -24.763 1.00 90.31 110 GLY A CA 1
ATOM 886 C C . GLY A 1 110 ? 39.589 16.992 -24.729 1.00 90.31 110 GLY A C 1
ATOM 887 O O . GLY A 1 110 ? 39.021 17.163 -23.650 1.00 90.31 110 GLY A O 1
ATOM 888 N N . ILE A 1 111 ? 38.989 17.238 -25.900 1.00 89.12 111 ILE A N 1
ATOM 889 C CA . ILE A 1 111 ? 37.606 17.728 -26.017 1.00 89.12 111 ILE A CA 1
ATOM 890 C C . ILE A 1 111 ? 36.622 16.710 -25.431 1.00 89.12 111 ILE A C 1
ATOM 892 O O . ILE A 1 111 ? 35.746 17.083 -24.652 1.00 89.12 111 ILE A O 1
ATOM 896 N N . GLY A 1 112 ? 36.773 15.425 -25.760 1.00 86.50 112 GLY A N 1
ATOM 897 C CA . GLY A 1 112 ? 35.893 14.375 -25.251 1.00 86.50 112 GLY A CA 1
ATOM 898 C C . GLY A 1 112 ? 35.938 14.240 -23.731 1.00 86.50 112 GLY A C 1
ATOM 899 O O . GLY A 1 112 ? 34.889 14.160 -23.093 1.00 86.50 112 GLY A O 1
ATOM 900 N N . VAL A 1 113 ? 37.133 14.295 -23.138 1.00 89.88 113 VAL A N 1
ATOM 901 C CA . VAL A 1 113 ? 37.320 14.286 -21.680 1.00 89.88 113 VAL A CA 1
ATOM 902 C C . VAL A 1 113 ? 36.728 15.544 -21.045 1.00 89.88 113 VAL A C 1
ATOM 904 O O . VAL A 1 113 ? 35.997 15.433 -20.061 1.00 89.88 113 VAL A O 1
ATOM 907 N N . ALA A 1 114 ? 36.985 16.729 -21.607 1.00 92.06 114 ALA A N 1
ATOM 908 C CA . ALA A 1 114 ? 36.454 17.987 -21.085 1.00 92.06 114 ALA A CA 1
ATOM 909 C C . ALA A 1 114 ? 34.919 18.011 -21.102 1.00 92.06 114 ALA A C 1
ATOM 911 O O . ALA A 1 114 ? 34.296 18.368 -20.099 1.00 92.06 114 ALA A O 1
ATOM 912 N N . LEU A 1 115 ? 34.306 17.562 -22.204 1.00 89.56 115 LEU A N 1
ATOM 913 C CA . LEU A 1 115 ? 32.860 17.389 -22.291 1.00 89.56 115 LEU A CA 1
ATOM 914 C C . LEU A 1 115 ? 32.395 16.395 -21.228 1.00 89.56 115 LEU A C 1
ATOM 916 O O . LEU A 1 115 ? 31.592 16.775 -20.384 1.00 89.56 115 LEU A O 1
ATOM 920 N N . LEU A 1 116 ? 32.950 15.179 -21.188 1.00 88.31 116 LEU A N 1
ATOM 921 C CA . LEU A 1 116 ? 32.569 14.138 -20.229 1.00 88.31 116 LEU A CA 1
ATOM 922 C C . LEU A 1 116 ? 32.581 14.645 -18.777 1.00 88.31 116 LEU A C 1
ATOM 924 O O . LEU A 1 116 ? 31.587 14.492 -18.063 1.00 88.31 116 LEU A O 1
ATOM 928 N N . VAL A 1 117 ? 33.671 15.286 -18.348 1.00 92.12 117 VAL A N 1
ATOM 929 C CA . VAL A 1 117 ? 33.796 15.870 -17.003 1.00 92.12 117 VAL A CA 1
ATOM 930 C C . VAL A 1 117 ? 32.760 16.974 -16.792 1.00 92.12 117 VAL A C 1
ATOM 932 O O . VAL A 1 117 ? 32.065 16.973 -15.773 1.00 92.12 117 VAL A O 1
ATOM 935 N N . GLY A 1 118 ? 32.601 17.873 -17.768 1.00 90.81 118 GLY A N 1
ATOM 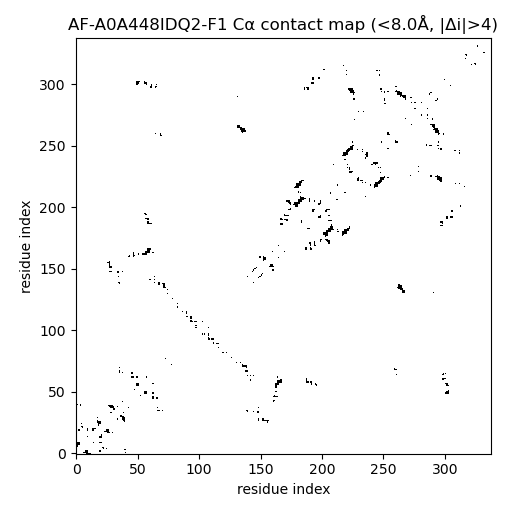936 C CA . GLY A 1 118 ? 31.647 18.977 -17.720 1.00 90.81 118 GLY A CA 1
ATOM 937 C C . GLY A 1 118 ? 30.205 18.520 -17.505 1.00 90.81 118 GLY A C 1
ATOM 938 O O . GLY A 1 118 ? 29.512 19.061 -16.643 1.00 90.81 118 GLY A O 1
ATOM 939 N N . GLY A 1 119 ? 29.737 17.487 -18.210 1.00 86.06 119 GLY A N 1
ATOM 940 C CA . GLY A 1 119 ? 28.368 17.008 -17.987 1.00 86.06 119 GLY A CA 1
ATOM 941 C C . GLY A 1 119 ? 28.205 16.025 -16.840 1.00 86.06 119 GLY A C 1
ATOM 942 O O . GLY A 1 119 ? 27.106 15.968 -16.290 1.00 86.06 119 GLY A O 1
ATOM 943 N N . ILE A 1 120 ? 29.258 15.334 -16.382 1.00 87.81 120 ILE A N 1
ATOM 944 C CA . ILE A 1 120 ? 29.220 14.691 -15.058 1.00 87.81 120 ILE A CA 1
ATOM 945 C C . ILE A 1 120 ? 28.991 15.768 -13.989 1.00 87.81 120 ILE A C 1
ATOM 947 O O . ILE A 1 120 ? 28.074 15.627 -13.178 1.00 87.81 120 ILE A O 1
ATOM 951 N N . ALA A 1 121 ? 29.754 16.865 -14.017 1.00 90.62 121 ALA A N 1
ATOM 952 C CA . ALA A 1 121 ? 29.603 17.975 -13.078 1.00 90.62 121 ALA A CA 1
ATOM 953 C C . ALA A 1 121 ? 28.213 18.628 -13.176 1.00 90.62 121 ALA A C 1
ATOM 955 O O . ALA A 1 121 ? 27.539 18.787 -12.156 1.00 90.62 121 ALA A O 1
ATOM 956 N N . LEU A 1 122 ? 27.727 18.914 -14.391 1.00 88.56 122 LEU A N 1
ATOM 957 C CA . LEU A 1 122 ? 26.382 19.456 -14.610 1.00 88.56 122 LEU A CA 1
ATOM 958 C C . LEU A 1 122 ? 25.292 18.496 -14.116 1.00 88.56 122 LEU A C 1
ATOM 960 O O . LEU A 1 122 ? 24.342 18.931 -13.469 1.00 88.56 122 LEU A O 1
ATOM 964 N N . ASN A 1 123 ? 25.422 17.187 -14.361 1.00 85.06 123 ASN A N 1
ATOM 965 C CA . ASN A 1 123 ? 24.484 16.185 -13.854 1.00 85.06 123 ASN A CA 1
ATOM 966 C C . ASN A 1 123 ? 24.483 16.171 -12.322 1.00 85.06 123 ASN A C 1
ATOM 968 O O . ASN A 1 123 ? 23.413 16.211 -11.718 1.00 85.06 123 ASN A O 1
ATOM 972 N N . LEU A 1 124 ? 25.660 16.165 -11.686 1.00 87.50 124 LEU A N 1
ATOM 973 C CA . LEU A 1 124 ? 25.794 16.221 -10.229 1.00 87.50 124 LEU A CA 1
ATOM 974 C C . LEU A 1 124 ? 25.174 17.500 -9.642 1.00 87.50 124 LEU A C 1
ATOM 976 O O . LEU A 1 124 ? 24.462 17.412 -8.640 1.00 87.50 124 LEU A O 1
ATOM 980 N N . ALA A 1 125 ? 25.356 18.649 -10.295 1.00 89.12 125 ALA A N 1
ATOM 981 C CA . ALA A 1 125 ? 24.756 19.924 -9.901 1.00 89.12 125 ALA A CA 1
ATOM 982 C C . ALA A 1 125 ? 23.231 19.968 -10.127 1.00 89.12 125 ALA A C 1
ATOM 984 O O . ALA A 1 125 ? 22.489 20.507 -9.304 1.00 89.12 125 ALA A O 1
ATOM 985 N N . ALA A 1 126 ? 22.732 19.350 -11.202 1.00 85.94 126 ALA A N 1
ATOM 986 C CA . ALA A 1 126 ? 21.308 19.292 -11.531 1.00 85.94 126 ALA A CA 1
ATOM 987 C C . ALA A 1 126 ? 20.539 18.243 -10.708 1.00 85.94 126 ALA A C 1
ATOM 989 O O . ALA A 1 126 ? 19.336 18.394 -10.482 1.00 85.94 126 ALA A O 1
ATOM 990 N N . ARG A 1 127 ? 21.207 17.189 -10.212 1.00 84.81 127 ARG A N 1
ATOM 991 C CA . ARG A 1 127 ? 20.611 16.119 -9.386 1.00 84.81 127 ARG A CA 1
ATOM 992 C C . ARG A 1 127 ? 19.710 16.617 -8.254 1.00 84.81 127 ARG A C 1
ATOM 994 O O . ARG A 1 127 ? 18.606 16.086 -8.153 1.00 84.81 127 ARG A O 1
ATOM 1001 N N . PRO A 1 128 ? 20.098 17.569 -7.383 1.00 83.81 128 PRO A N 1
ATOM 1002 C CA . PRO A 1 128 ? 19.216 18.051 -6.320 1.00 83.81 128 PRO A CA 1
ATOM 1003 C C . PRO A 1 128 ? 17.941 18.706 -6.861 1.00 83.81 128 PRO A C 1
ATOM 1005 O O . PRO A 1 128 ? 16.868 18.480 -6.301 1.00 83.81 128 PRO A O 1
ATOM 1008 N N . VAL A 1 129 ? 18.026 19.464 -7.957 1.00 84.38 129 VAL A N 1
ATOM 1009 C CA . VAL A 1 129 ? 16.869 20.122 -8.585 1.00 84.38 129 VAL A CA 1
ATOM 1010 C C . VAL A 1 129 ? 15.961 19.090 -9.249 1.00 84.38 129 VAL A C 1
ATOM 1012 O O . VAL A 1 129 ? 14.771 19.038 -8.947 1.00 84.38 129 VAL A O 1
ATOM 1015 N N . LEU A 1 130 ? 16.525 18.193 -10.061 1.00 82.44 130 LEU A N 1
ATOM 1016 C CA . LEU A 1 130 ? 15.792 17.091 -10.688 1.00 82.44 130 LEU A CA 1
ATOM 1017 C C . LEU A 1 130 ? 15.121 16.210 -9.640 1.00 82.44 130 LEU A C 1
ATOM 1019 O O . LEU A 1 130 ? 13.946 15.869 -9.767 1.00 82.44 130 LEU A O 1
ATOM 1023 N N . ARG A 1 131 ? 15.829 15.899 -8.547 1.00 80.88 131 ARG A N 1
ATOM 1024 C CA . ARG A 1 131 ? 15.237 15.221 -7.397 1.00 80.88 131 ARG A CA 1
ATOM 1025 C C . ARG A 1 131 ? 14.090 16.049 -6.840 1.00 80.88 131 ARG A C 1
ATOM 1027 O O . ARG A 1 131 ? 13.023 15.494 -6.668 1.00 80.88 131 ARG A O 1
ATOM 1034 N N . ARG A 1 132 ? 14.214 17.348 -6.577 1.00 81.06 132 ARG A N 1
ATOM 1035 C CA . ARG A 1 132 ? 13.093 18.158 -6.046 1.00 81.06 132 ARG A CA 1
ATOM 1036 C C . ARG A 1 132 ? 11.854 18.160 -6.950 1.00 81.06 132 ARG A C 1
ATOM 1038 O O . ARG A 1 132 ? 10.752 18.141 -6.418 1.00 81.06 132 ARG A O 1
ATOM 1045 N N . LEU A 1 133 ? 12.027 18.133 -8.269 1.00 82.94 133 LEU A N 1
ATOM 1046 C CA . LEU A 1 133 ? 10.924 18.212 -9.235 1.00 82.94 133 LEU A CA 1
ATOM 1047 C C . LEU A 1 133 ? 10.272 16.860 -9.561 1.00 82.94 133 LEU A C 1
ATOM 1049 O O . LEU A 1 133 ? 9.146 16.814 -10.056 1.00 82.94 133 LEU A O 1
ATOM 1053 N N . THR A 1 134 ? 10.959 15.754 -9.291 1.00 85.94 134 THR A N 1
ATOM 1054 C CA . THR A 1 134 ? 10.485 14.414 -9.649 1.00 85.94 134 THR A CA 1
ATOM 1055 C C . THR A 1 134 ? 9.446 13.894 -8.662 1.00 85.94 134 THR A C 1
ATOM 1057 O O . THR A 1 134 ? 9.654 13.870 -7.448 1.00 85.94 134 THR A O 1
ATOM 1060 N N . THR A 1 135 ? 8.331 13.418 -9.216 1.00 91.00 135 THR A N 1
ATOM 1061 C CA . THR A 1 135 ? 7.273 12.728 -8.472 1.00 91.00 135 THR A CA 1
ATOM 1062 C C . THR A 1 135 ? 7.395 11.223 -8.683 1.00 91.00 135 THR A C 1
ATOM 1064 O O . THR A 1 135 ? 7.800 10.762 -9.749 1.00 91.00 135 THR A O 1
ATOM 1067 N N . VAL A 1 136 ? 7.063 10.449 -7.656 1.00 92.50 136 VAL A N 1
ATOM 1068 C CA . VAL A 1 136 ? 6.997 8.987 -7.709 1.00 92.50 136 VAL A CA 1
ATOM 1069 C C . VAL A 1 136 ? 5.540 8.628 -7.502 1.00 92.50 136 VAL A C 1
ATOM 1071 O O . VAL A 1 136 ? 5.045 8.581 -6.377 1.00 92.50 136 VAL A O 1
ATOM 1074 N N . ARG A 1 137 ? 4.837 8.440 -8.616 1.00 92.62 137 ARG A N 1
ATOM 1075 C CA . ARG A 1 137 ? 3.427 8.056 -8.626 1.00 92.62 137 ARG A CA 1
ATOM 1076 C C . ARG A 1 137 ? 3.293 6.550 -8.751 1.00 92.62 137 ARG A C 1
ATOM 1078 O O . ARG A 1 137 ? 4.207 5.860 -9.205 1.00 92.62 137 ARG A O 1
ATOM 1085 N N . MET A 1 138 ? 2.123 6.053 -8.372 1.00 94.06 138 MET A N 1
ATOM 1086 C CA . MET A 1 138 ? 1.778 4.669 -8.640 1.00 94.06 138 MET A CA 1
ATOM 1087 C C . MET A 1 138 ? 1.745 4.435 -10.162 1.00 94.06 138 MET A C 1
ATOM 1089 O O . MET A 1 138 ? 1.003 5.139 -10.844 1.00 94.06 138 MET A O 1
ATOM 1093 N N . PRO A 1 139 ? 2.506 3.468 -10.711 1.00 91.75 139 PRO A N 1
ATOM 1094 C CA . PRO A 1 139 ? 2.559 3.221 -12.157 1.00 91.75 139 PRO A CA 1
ATOM 1095 C C . PRO A 1 139 ? 1.248 2.695 -12.757 1.00 91.75 139 PRO A C 1
ATOM 1097 O O . PRO A 1 139 ? 1.095 2.707 -13.974 1.00 91.75 139 PRO A O 1
ATOM 1100 N N . LEU A 1 140 ? 0.326 2.205 -11.926 1.00 93.06 140 LEU A N 1
ATOM 1101 C CA . LEU A 1 140 ? -0.949 1.636 -12.349 1.00 93.06 140 LEU A CA 1
ATOM 1102 C C . LEU A 1 140 ? -2.097 2.309 -11.585 1.00 93.06 140 LEU A C 1
ATOM 1104 O O . LEU A 1 140 ? -2.100 2.308 -10.347 1.00 93.06 140 LEU A O 1
ATOM 1108 N N . THR A 1 141 ? -3.053 2.901 -12.306 1.00 94.50 141 THR A N 1
ATOM 1109 C CA . THR A 1 141 ? -4.287 3.444 -11.709 1.00 94.50 141 THR A CA 1
ATOM 1110 C C . THR A 1 141 ? -5.229 2.307 -11.309 1.00 94.50 141 THR A C 1
ATOM 1112 O O . THR A 1 141 ? -4.983 1.147 -11.647 1.00 94.50 141 THR A O 1
ATOM 1115 N N . ALA A 1 142 ? -6.267 2.612 -10.527 1.00 93.88 142 ALA A N 1
ATOM 1116 C CA . ALA A 1 142 ? -7.264 1.610 -10.161 1.00 93.88 142 ALA A CA 1
ATOM 1117 C C . ALA A 1 142 ? -8.044 1.145 -11.400 1.00 93.88 142 ALA A C 1
ATOM 1119 O O . ALA A 1 142 ? -8.128 -0.059 -11.626 1.00 93.88 142 ALA A O 1
ATOM 1120 N N . GLU A 1 143 ? -8.483 2.071 -12.264 1.00 95.62 143 GLU A N 1
ATOM 1121 C CA . GLU A 1 143 ? -9.252 1.719 -13.468 1.00 95.62 143 GLU A CA 1
ATOM 1122 C C . GLU A 1 143 ? -8.428 0.844 -14.415 1.00 95.62 143 GLU A C 1
ATOM 1124 O O . GLU A 1 143 ? -8.913 -0.168 -14.918 1.00 95.62 143 GLU A O 1
ATOM 1129 N N . ARG A 1 144 ? -7.144 1.179 -14.607 1.00 95.62 144 ARG A N 1
ATOM 1130 C CA . ARG A 1 144 ? -6.237 0.365 -15.425 1.00 95.62 144 ARG A CA 1
ATOM 1131 C C . ARG A 1 144 ? -5.972 -1.008 -14.832 1.00 95.62 144 ARG A C 1
ATOM 1133 O O . ARG A 1 144 ? -5.785 -1.958 -15.573 1.00 95.62 144 ARG A O 1
ATOM 1140 N N . LEU A 1 145 ? -5.924 -1.142 -13.507 1.00 96.00 145 LEU A N 1
ATOM 1141 C CA . LEU A 1 145 ? -5.795 -2.463 -12.895 1.00 96.00 145 LEU A CA 1
ATOM 1142 C C . LEU A 1 145 ? -7.051 -3.307 -13.150 1.00 96.00 145 LEU A C 1
ATOM 1144 O O . LEU A 1 145 ? -6.922 -4.489 -13.456 1.00 96.00 145 LEU A O 1
ATOM 1148 N N . VAL A 1 146 ? -8.241 -2.715 -13.052 1.00 96.44 146 VAL A N 1
ATOM 1149 C CA . VAL A 1 146 ? -9.498 -3.418 -13.342 1.00 96.44 146 VAL A CA 1
ATOM 1150 C C . VAL A 1 146 ? -9.533 -3.867 -14.804 1.00 96.44 146 VAL A C 1
ATOM 1152 O O . VAL A 1 146 ? -9.590 -5.065 -15.070 1.00 96.44 146 VAL A O 1
ATOM 1155 N N . THR A 1 147 ? -9.379 -2.929 -15.734 1.00 96.44 147 THR A N 1
ATOM 1156 C CA . THR A 1 147 ? -9.479 -3.169 -17.185 1.00 96.44 147 THR A CA 1
ATOM 1157 C C . THR A 1 147 ? -8.340 -4.031 -17.740 1.00 96.44 147 THR A C 1
ATOM 1159 O O . THR A 1 147 ? -8.585 -5.030 -18.411 1.00 96.44 147 THR A O 1
ATOM 1162 N N . ASP A 1 148 ? -7.078 -3.716 -17.427 1.00 96.25 148 ASP A N 1
ATOM 1163 C CA . ASP A 1 148 ? -5.922 -4.403 -18.025 1.00 96.25 148 ASP A CA 1
ATOM 1164 C C . ASP A 1 148 ? -5.603 -5.753 -17.342 1.00 96.25 148 ASP A C 1
ATOM 1166 O O . ASP A 1 148 ? -4.804 -6.536 -17.867 1.00 96.25 148 ASP A O 1
ATOM 1170 N N . VAL A 1 149 ? -6.149 -6.027 -16.146 1.00 96.69 149 VAL A N 1
ATOM 1171 C CA . VAL A 1 149 ? -5.783 -7.217 -15.350 1.00 96.69 149 VAL A CA 1
ATOM 1172 C C . VAL A 1 149 ? -6.990 -8.021 -14.882 1.00 96.69 149 VAL A C 1
ATOM 1174 O O . VAL A 1 149 ? -7.021 -9.237 -15.078 1.00 96.69 149 VAL A O 1
ATOM 1177 N N . LEU A 1 150 ? -7.964 -7.389 -14.233 1.00 97.12 150 LEU A N 1
ATOM 1178 C CA . LEU A 1 150 ? -9.029 -8.119 -13.542 1.00 97.12 150 LEU A CA 1
ATOM 1179 C C . LEU A 1 150 ? -10.148 -8.557 -14.476 1.00 97.12 150 LEU A C 1
ATOM 1181 O O . LEU A 1 150 ? -10.604 -9.686 -14.349 1.00 97.12 150 LEU A O 1
ATOM 1185 N N . GLU A 1 151 ? -10.532 -7.742 -15.451 1.00 97.12 151 GLU A N 1
ATOM 1186 C CA . GLU A 1 151 ? -11.509 -8.129 -16.472 1.00 97.12 151 GLU A CA 1
ATOM 1187 C C . GLU A 1 151 ? -11.017 -9.324 -17.317 1.00 97.12 151 GLU A C 1
ATOM 1189 O O . GLU A 1 151 ? -11.743 -10.321 -17.409 1.00 97.12 151 GLU A O 1
ATOM 1194 N N . PRO A 1 152 ? -9.778 -9.337 -17.868 1.00 96.75 152 PRO A N 1
ATOM 1195 C CA . PRO A 1 152 ? -9.224 -10.527 -18.520 1.00 96.75 152 PRO A CA 1
ATOM 1196 C C . PRO A 1 152 ? -9.179 -11.748 -17.600 1.00 96.75 152 PRO A C 1
ATOM 1198 O O . PRO A 1 152 ? -9.475 -12.868 -18.028 1.00 96.75 152 PRO A O 1
ATOM 1201 N N . TRP A 1 153 ? -8.828 -11.537 -16.328 1.00 97.25 153 TRP A N 1
ATOM 1202 C CA . TRP A 1 153 ? -8.822 -12.585 -15.315 1.00 97.25 153 TRP A CA 1
ATOM 1203 C C . TRP A 1 153 ? -10.211 -13.172 -15.093 1.00 97.25 153 TRP A C 1
ATOM 1205 O O . TRP A 1 153 ? -10.377 -14.388 -15.192 1.00 97.25 153 TRP A O 1
ATOM 1215 N N . GLN A 1 154 ? -11.213 -12.332 -14.861 1.00 97.25 154 GLN A N 1
ATOM 1216 C CA . GLN A 1 154 ? -12.591 -12.743 -14.637 1.00 97.25 154 GLN A CA 1
ATOM 1217 C C . GLN A 1 154 ? -13.179 -13.410 -15.883 1.00 97.25 154 GLN A C 1
ATOM 1219 O O . GLN A 1 154 ? -13.867 -14.416 -15.765 1.00 97.25 154 GLN A O 1
ATOM 1224 N N . LYS A 1 155 ? -12.838 -12.950 -17.090 1.00 96.88 155 LYS A N 1
ATOM 1225 C CA . LYS A 1 155 ? -13.271 -13.588 -18.342 1.00 96.88 155 LYS A CA 1
ATOM 1226 C C . LYS A 1 155 ? -12.753 -15.022 -18.501 1.00 96.88 155 LYS A C 1
ATOM 1228 O O . LYS A 1 155 ? -13.455 -15.864 -19.053 1.00 96.88 155 LYS A O 1
ATOM 1233 N N . VAL A 1 156 ? -11.525 -15.305 -18.058 1.00 96.69 156 VAL A N 1
ATOM 1234 C CA . VAL A 1 156 ? -10.901 -16.635 -18.199 1.00 96.69 156 VAL A CA 1
ATOM 1235 C C . VAL A 1 156 ? -11.213 -17.554 -17.019 1.00 96.69 156 VAL A C 1
ATOM 1237 O O . VAL A 1 156 ? -11.442 -18.743 -17.224 1.00 96.69 156 VAL A O 1
ATOM 1240 N N . TYR A 1 157 ? -11.202 -17.024 -15.796 1.00 96.44 157 TYR A N 1
ATOM 1241 C CA . TYR A 1 157 ? -11.354 -17.806 -14.568 1.00 96.44 157 TYR A CA 1
ATOM 1242 C C . TYR A 1 157 ? -12.755 -17.732 -13.951 1.00 96.44 157 TYR A C 1
ATOM 1244 O O . TYR A 1 157 ? -13.019 -18.487 -13.024 1.00 96.44 157 TYR A O 1
ATOM 1252 N N . GLN A 1 158 ? -13.634 -16.851 -14.443 1.00 97.12 158 GLN A N 1
ATOM 1253 C CA . GLN A 1 158 ? -15.005 -16.626 -13.949 1.00 97.12 158 GLN A CA 1
ATOM 1254 C C . GLN A 1 158 ? -15.095 -16.270 -12.457 1.00 97.12 158 GLN A C 1
ATOM 1256 O O . GLN A 1 158 ? -16.147 -16.380 -11.839 1.00 97.12 158 GLN A O 1
ATOM 1261 N N . GLN A 1 159 ? -13.990 -15.810 -11.873 1.00 96.44 159 GLN A N 1
ATOM 1262 C CA . GLN A 1 159 ? -13.890 -15.444 -10.466 1.00 96.44 159 GLN A CA 1
ATOM 1263 C C . GLN A 1 159 ? -12.832 -14.362 -10.273 1.00 96.44 159 GLN A C 1
ATOM 1265 O O . GLN A 1 159 ? -11.892 -14.252 -11.066 1.00 96.44 159 GLN A O 1
ATOM 1270 N N . TRP A 1 160 ? -12.942 -13.608 -9.184 1.00 97.00 160 TRP A N 1
ATOM 1271 C CA . TRP A 1 160 ? -11.888 -12.703 -8.731 1.00 97.00 160 TRP A CA 1
ATOM 1272 C C . TRP A 1 160 ? -10.628 -13.477 -8.307 1.00 97.00 160 TRP A C 1
ATOM 1274 O O . TRP A 1 160 ? -10.706 -14.670 -7.993 1.00 97.00 160 TRP A O 1
ATOM 1284 N N . PRO A 1 161 ? -9.440 -12.843 -8.292 1.00 97.75 161 PRO A N 1
ATOM 1285 C CA . PRO A 1 161 ? -8.265 -13.444 -7.675 1.00 97.75 161 PRO A CA 1
ATOM 1286 C C . PRO A 1 161 ? -8.579 -13.902 -6.237 1.00 97.75 161 PRO A C 1
ATOM 1288 O O . PRO A 1 161 ? -9.251 -13.164 -5.514 1.00 97.75 161 PRO A O 1
ATOM 1291 N N . PRO A 1 162 ? -8.113 -15.086 -5.797 1.00 97.44 162 PRO A N 1
ATOM 1292 C CA . PRO A 1 162 ? -8.493 -15.648 -4.500 1.00 97.44 162 PRO A CA 1
ATOM 1293 C C . PRO A 1 162 ? -8.289 -14.664 -3.344 1.00 97.44 162 PRO A C 1
ATOM 1295 O O . PRO A 1 162 ? -7.204 -14.109 -3.202 1.00 97.44 162 PRO A O 1
ATOM 1298 N N . GLY A 1 163 ? -9.315 -14.465 -2.513 1.00 97.62 163 GLY A N 1
ATOM 1299 C CA . GLY A 1 163 ? -9.281 -13.558 -1.358 1.00 97.62 163 GLY A CA 1
ATOM 1300 C C . GLY A 1 163 ? -9.452 -12.067 -1.681 1.00 97.62 163 GLY A C 1
ATOM 1301 O O . GLY A 1 163 ? -9.615 -11.280 -0.750 1.00 97.62 163 GLY A O 1
ATOM 1302 N N . MET A 1 164 ? -9.458 -11.670 -2.959 1.00 98.50 164 MET A N 1
ATOM 1303 C CA . MET A 1 164 ? -9.735 -10.289 -3.355 1.00 98.50 164 MET A CA 1
ATOM 1304 C C . MET A 1 164 ? -11.207 -9.941 -3.119 1.00 98.50 164 MET A C 1
ATOM 1306 O O . MET A 1 164 ? -12.090 -10.742 -3.423 1.00 98.50 164 MET A O 1
ATOM 1310 N N . ILE A 1 165 ? -11.455 -8.736 -2.618 1.00 97.88 165 ILE A N 1
ATOM 1311 C CA . ILE A 1 165 ? -12.783 -8.133 -2.487 1.00 97.88 165 ILE A CA 1
ATOM 1312 C C . ILE A 1 165 ? -12.787 -6.759 -3.156 1.00 97.88 165 ILE A C 1
ATOM 1314 O O . ILE A 1 165 ? -11.749 -6.095 -3.210 1.00 97.88 165 ILE A O 1
ATOM 1318 N N . ASP A 1 166 ? -13.955 -6.343 -3.633 1.00 96.31 166 ASP A N 1
ATOM 1319 C CA . ASP A 1 166 ? -14.196 -4.973 -4.076 1.00 96.31 166 ASP A CA 1
ATOM 1320 C C . ASP A 1 166 ? -14.489 -4.097 -2.850 1.00 96.31 166 ASP A C 1
ATOM 1322 O O . ASP A 1 166 ? -15.532 -4.250 -2.211 1.00 96.31 166 ASP A O 1
ATOM 1326 N N . GLU A 1 167 ? -13.551 -3.219 -2.482 1.00 97.00 167 GLU A N 1
ATOM 1327 C CA . GLU A 1 167 ? -13.688 -2.353 -1.307 1.00 97.00 167 GLU A CA 1
ATOM 1328 C C . GLU A 1 167 ? -14.921 -1.444 -1.322 1.00 97.00 167 GLU A C 1
ATOM 1330 O O . GLU A 1 167 ? -15.386 -1.062 -0.246 1.00 97.00 167 GLU A O 1
ATOM 1335 N N . ASP A 1 168 ? -15.472 -1.115 -2.491 1.00 96.50 168 ASP A N 1
ATOM 1336 C CA . ASP A 1 168 ? -16.637 -0.237 -2.575 1.00 96.50 168 ASP A CA 1
ATOM 1337 C C . ASP A 1 168 ? -17.933 -0.973 -2.222 1.00 96.50 168 ASP A C 1
ATOM 1339 O O . ASP A 1 168 ? -18.832 -0.377 -1.625 1.00 96.50 168 ASP A O 1
ATOM 1343 N N . GLN A 1 169 ? -17.978 -2.285 -2.471 1.00 96.69 169 GLN A N 1
ATOM 1344 C CA . GLN A 1 169 ? -19.136 -3.145 -2.210 1.00 96.69 169 GLN A CA 1
ATOM 1345 C C . GLN A 1 169 ? -19.149 -3.760 -0.807 1.00 96.69 169 GLN A C 1
ATOM 1347 O O . GLN A 1 169 ? -20.154 -4.340 -0.400 1.00 96.69 169 GLN A O 1
ATOM 1352 N N . VAL A 1 170 ? -18.049 -3.667 -0.055 1.00 97.44 170 VAL A N 1
ATOM 1353 C CA . VAL A 1 170 ? -17.982 -4.233 1.297 1.00 97.44 170 VAL A CA 1
ATOM 1354 C C . VAL A 1 170 ? -18.792 -3.358 2.260 1.00 97.44 170 VAL A C 1
ATOM 1356 O O . VAL A 1 170 ? -18.430 -2.195 2.481 1.00 97.44 170 VAL A O 1
ATOM 1359 N N . PRO A 1 171 ? -19.860 -3.892 2.884 1.00 97.00 171 PRO A N 1
ATOM 1360 C CA . PRO A 1 171 ? -20.562 -3.169 3.929 1.00 97.00 171 PRO A CA 1
ATOM 1361 C C . PRO A 1 171 ? -19.658 -3.048 5.159 1.00 97.00 171 PRO A C 1
ATOM 1363 O O . PRO A 1 171 ? -18.980 -3.999 5.554 1.00 97.00 171 PRO A O 1
ATOM 1366 N N . ILE A 1 172 ? -19.662 -1.871 5.779 1.00 97.00 172 ILE A N 1
ATOM 1367 C CA . ILE A 1 172 ? -18.966 -1.622 7.041 1.00 97.00 172 ILE A CA 1
ATOM 1368 C C . ILE A 1 172 ? -20.038 -1.646 8.138 1.00 97.00 172 ILE A C 1
ATOM 1370 O O . ILE A 1 172 ? -20.753 -0.655 8.296 1.00 97.00 172 ILE A O 1
ATOM 1374 N N . PRO A 1 173 ? -20.225 -2.777 8.845 1.00 95.00 173 PRO A N 1
ATOM 1375 C CA . PRO A 1 173 ? -21.279 -2.886 9.843 1.00 95.00 173 PRO A CA 1
ATOM 1376 C C . PRO A 1 173 ? -20.977 -1.985 11.043 1.00 95.00 173 PRO A C 1
ATOM 1378 O O . PRO A 1 173 ? -19.834 -1.905 11.497 1.00 95.00 173 PRO A O 1
ATOM 1381 N N . MET A 1 174 ? -22.018 -1.349 11.579 1.00 95.31 174 MET A N 1
ATOM 1382 C CA . MET A 1 174 ? -21.966 -0.642 12.855 1.00 95.31 174 MET A CA 1
ATOM 1383 C C . MET A 1 174 ? -22.468 -1.583 13.958 1.00 95.31 174 MET A C 1
ATOM 1385 O O . MET A 1 174 ? -23.638 -1.971 13.916 1.00 95.31 174 MET A O 1
ATOM 1389 N N . PRO A 1 175 ? -21.628 -1.978 14.931 1.00 96.19 175 PRO A N 1
ATOM 1390 C CA . PRO A 1 175 ? -22.090 -2.742 16.086 1.00 96.19 175 PRO A CA 1
ATOM 1391 C C . PRO A 1 175 ? -23.158 -1.968 16.871 1.00 96.19 175 PRO A C 1
ATOM 1393 O O . PRO A 1 175 ? -23.066 -0.749 16.996 1.00 96.19 175 PRO A O 1
ATOM 1396 N N . ALA A 1 176 ? -24.141 -2.666 17.448 1.00 95.94 176 ALA A N 1
ATOM 1397 C CA . ALA A 1 176 ? -25.197 -2.035 18.251 1.00 95.94 176 ALA A CA 1
ATOM 1398 C C . ALA A 1 176 ? -24.665 -1.410 19.556 1.00 95.94 176 ALA A C 1
ATOM 1400 O O . ALA A 1 176 ? -25.231 -0.452 20.077 1.00 95.94 176 ALA A O 1
ATOM 1401 N N . SER A 1 177 ? -23.574 -1.951 20.100 1.00 96.69 177 SER A N 1
ATOM 1402 C CA . SER A 1 177 ? -22.937 -1.472 21.331 1.00 96.69 177 SER A CA 1
ATOM 1403 C C . SER A 1 177 ? -21.416 -1.498 21.169 1.00 96.69 177 SER A C 1
ATOM 1405 O O . SER A 1 177 ? -20.759 -2.420 21.651 1.00 96.69 177 SER A O 1
ATOM 1407 N N . PRO A 1 178 ? -20.844 -0.530 20.430 1.00 97.62 178 PRO A N 1
ATOM 1408 C CA . PRO A 1 178 ? -19.423 -0.536 20.132 1.00 97.62 178 PRO A CA 1
ATOM 1409 C C . PRO A 1 178 ? -18.586 -0.305 21.397 1.00 97.62 178 PRO A C 1
ATOM 1411 O O . PRO A 1 178 ? -18.861 0.604 22.175 1.00 97.62 178 PRO A O 1
ATOM 1414 N N . ARG A 1 179 ? -17.534 -1.108 21.580 1.00 97.38 179 ARG A N 1
ATOM 1415 C CA . ARG A 1 179 ? -16.561 -1.008 22.683 1.00 97.38 179 ARG A CA 1
ATOM 1416 C C . ARG A 1 179 ? -15.332 -0.184 22.315 1.00 97.38 179 ARG A C 1
ATOM 1418 O O . ARG A 1 179 ? -14.716 0.423 23.188 1.00 97.38 179 ARG A O 1
ATOM 1425 N N . TYR A 1 180 ? -14.989 -0.133 21.030 1.00 98.19 180 TYR A N 1
ATOM 1426 C CA . TYR A 1 180 ? -13.898 0.686 20.500 1.00 98.19 180 TYR A CA 1
ATOM 1427 C C . TYR A 1 180 ? -14.358 1.399 19.233 1.00 98.19 180 TYR A C 1
ATOM 1429 O O . TYR A 1 180 ? -15.225 0.909 18.508 1.00 98.19 180 TYR A O 1
ATOM 1437 N N . ALA A 1 181 ? -13.718 2.521 18.924 1.00 98.44 181 ALA A N 1
ATOM 1438 C CA . ALA A 1 181 ? -13.814 3.156 17.618 1.00 98.44 181 ALA A CA 1
ATOM 1439 C C . ALA A 1 181 ? -12.459 3.079 16.911 1.00 98.44 181 ALA A C 1
ATOM 1441 O O . ALA A 1 181 ? -11.422 3.335 17.521 1.00 98.44 181 ALA A O 1
ATOM 1442 N N . LEU A 1 182 ? -12.454 2.760 15.622 1.00 98.69 182 LEU A N 1
ATOM 1443 C CA . LEU A 1 182 ? -11.291 2.885 14.757 1.00 98.69 182 LEU A CA 1
ATOM 1444 C C . LEU A 1 182 ? -11.590 3.893 13.662 1.00 98.69 182 LEU A C 1
ATOM 1446 O O . LEU A 1 182 ? -12.537 3.728 12.898 1.00 98.69 182 LEU A O 1
ATOM 1450 N N . VAL A 1 183 ? -10.735 4.904 13.560 1.00 98.56 183 VAL A N 1
ATOM 1451 C CA . VAL A 1 183 ? -10.828 5.945 12.546 1.00 98.56 183 VAL A CA 1
ATOM 1452 C C . VAL A 1 183 ? -9.738 5.751 11.502 1.00 98.56 183 VAL A C 1
ATOM 1454 O O . VAL A 1 183 ? -8.548 5.701 11.830 1.00 98.56 183 VAL A O 1
ATOM 1457 N N . CYS A 1 184 ? -10.137 5.658 10.236 1.00 98.44 184 CYS A N 1
ATOM 1458 C CA . CYS A 1 184 ? -9.226 5.642 9.101 1.00 98.44 184 CYS A CA 1
ATOM 1459 C C . CYS A 1 184 ? -9.881 6.297 7.877 1.00 98.44 184 CYS A C 1
ATOM 1461 O O . CYS A 1 184 ? -10.837 5.735 7.350 1.00 98.44 184 CYS A O 1
ATOM 1463 N N . PRO A 1 185 ? -9.320 7.385 7.319 1.00 97.75 185 PRO A N 1
ATOM 1464 C CA . PRO A 1 185 ? -9.873 8.019 6.117 1.00 97.75 185 PRO A CA 1
ATOM 1465 C C . PRO A 1 185 ? -9.789 7.153 4.852 1.00 97.75 185 PRO A C 1
ATOM 1467 O O . PRO A 1 185 ? -10.211 7.568 3.779 1.00 97.75 185 PRO A O 1
ATOM 1470 N N . ASN A 1 186 ? -9.135 5.990 4.922 1.00 98.00 186 ASN A N 1
ATOM 1471 C CA . ASN A 1 186 ? -8.950 5.120 3.775 1.00 98.00 186 ASN A CA 1
ATOM 1472 C C . ASN A 1 186 ? -10.002 4.006 3.780 1.00 98.00 186 ASN A C 1
ATOM 1474 O O . ASN A 1 186 ? -9.839 3.001 4.477 1.00 98.00 186 ASN A O 1
ATOM 1478 N N . ARG A 1 187 ? -11.026 4.156 2.933 1.00 97.94 187 ARG A N 1
ATOM 1479 C CA . ARG A 1 187 ? -12.101 3.173 2.748 1.00 97.94 187 ARG A CA 1
ATOM 1480 C C . ARG A 1 187 ? -11.592 1.756 2.487 1.00 97.94 187 ARG A C 1
ATOM 1482 O O . ARG A 1 187 ? -12.073 0.812 3.101 1.00 97.94 187 ARG A O 1
ATOM 1489 N N . SER A 1 188 ? -10.556 1.593 1.663 1.00 98.31 188 SER A N 1
ATOM 1490 C CA . SER A 1 188 ? -9.961 0.276 1.412 1.00 98.31 188 SER A CA 1
ATOM 1491 C C . SER A 1 188 ? -9.381 -0.371 2.679 1.00 98.31 188 SER A C 1
ATOM 1493 O O . SER A 1 188 ? -9.360 -1.596 2.767 1.00 98.31 188 SER A O 1
ATOM 1495 N N . VAL A 1 189 ? -8.868 0.388 3.647 1.00 98.62 189 VAL A N 1
ATOM 1496 C CA . VAL A 1 189 ? -8.414 -0.202 4.916 1.00 98.62 189 VAL A CA 1
ATOM 1497 C C . VAL A 1 189 ? -9.604 -0.621 5.764 1.00 98.62 189 VAL A C 1
ATOM 1499 O O . VAL A 1 189 ? -9.590 -1.729 6.296 1.00 98.62 189 VAL A O 1
ATOM 1502 N N . LEU A 1 190 ? -10.647 0.205 5.846 1.00 98.69 190 LEU A N 1
ATOM 1503 C CA . LEU A 1 190 ? -11.859 -0.145 6.587 1.00 98.69 190 LEU A CA 1
ATOM 1504 C C . LEU A 1 190 ? -12.553 -1.377 5.996 1.00 98.69 190 LEU A C 1
ATOM 1506 O O . LEU A 1 190 ? -12.866 -2.301 6.739 1.00 98.69 190 LEU A O 1
ATOM 1510 N N . ALA A 1 191 ? -12.697 -1.446 4.670 1.00 98.69 191 ALA A N 1
ATOM 1511 C CA . ALA A 1 191 ? -13.241 -2.602 3.962 1.00 98.69 191 ALA A CA 1
ATOM 1512 C C . ALA A 1 191 ? -12.407 -3.870 4.207 1.00 98.69 191 ALA A C 1
ATOM 1514 O O . ALA A 1 191 ? -12.960 -4.933 4.482 1.00 98.69 191 ALA A O 1
ATOM 1515 N N . CYS A 1 192 ? -11.071 -3.763 4.188 1.00 98.69 192 CYS A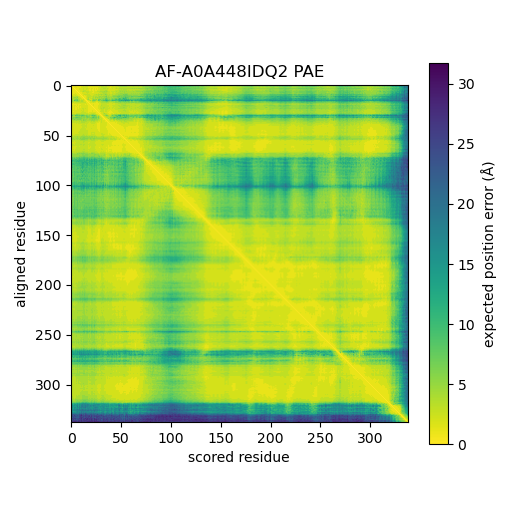 N 1
ATOM 1516 C CA . CYS A 1 192 ? -10.191 -4.876 4.547 1.00 98.69 192 CYS A CA 1
ATOM 1517 C C . CYS A 1 192 ? -10.451 -5.358 5.981 1.00 98.69 192 CYS A C 1
ATOM 1519 O O . CYS A 1 192 ? -10.546 -6.560 6.212 1.00 98.69 192 CYS A O 1
ATOM 1521 N N . LEU A 1 193 ? -10.542 -4.451 6.955 1.00 98.75 193 LEU A N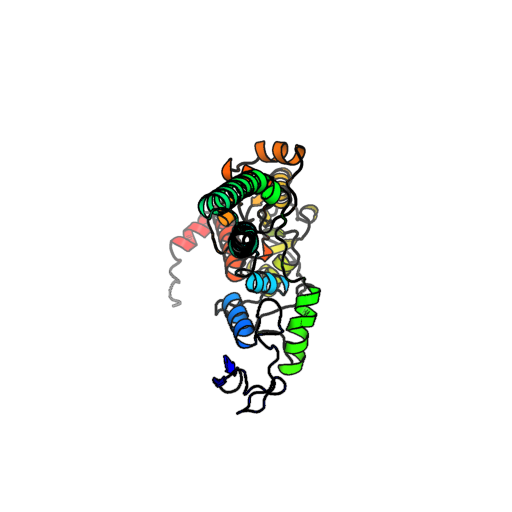 1
ATOM 1522 C CA . LEU A 1 193 ? -10.776 -4.814 8.355 1.00 98.75 193 LEU A CA 1
ATOM 1523 C C . LEU A 1 193 ? -12.173 -5.431 8.544 1.00 98.75 193 LEU A C 1
ATOM 1525 O O . LEU A 1 193 ? -12.295 -6.472 9.189 1.00 98.75 193 LEU A O 1
ATOM 1529 N N . ALA A 1 194 ? -13.202 -4.843 7.929 1.00 98.62 194 ALA A N 1
ATOM 1530 C CA . ALA A 1 194 ? -14.577 -5.336 7.958 1.00 98.62 194 ALA A CA 1
ATOM 1531 C C . ALA A 1 194 ? -14.686 -6.756 7.385 1.00 98.62 194 ALA A C 1
ATOM 1533 O O . ALA A 1 194 ? -15.196 -7.655 8.052 1.00 98.62 194 ALA A O 1
ATOM 1534 N N . ALA A 1 195 ? -14.115 -6.992 6.201 1.00 98.44 195 ALA A N 1
ATOM 1535 C CA . ALA A 1 195 ? -14.152 -8.293 5.535 1.00 98.44 195 ALA A CA 1
ATOM 1536 C C . ALA A 1 195 ? -13.350 -9.394 6.249 1.00 98.44 195 ALA A C 1
ATOM 1538 O O . ALA A 1 195 ? -13.510 -10.569 5.934 1.00 98.44 195 ALA A O 1
ATOM 1539 N N . ASN A 1 196 ? -12.489 -9.026 7.202 1.00 98.56 196 ASN A N 1
ATOM 1540 C CA . ASN A 1 196 ? -11.770 -9.963 8.067 1.00 98.56 196 ASN A CA 1
ATOM 1541 C C . ASN A 1 196 ? -12.350 -10.002 9.496 1.00 98.56 196 ASN A C 1
ATOM 1543 O O . ASN A 1 196 ? -11.668 -10.433 10.423 1.00 98.56 196 ASN A O 1
ATOM 1547 N N . GLY A 1 197 ? -13.592 -9.545 9.690 1.00 98.00 197 GLY A N 1
ATOM 1548 C CA . GLY A 1 197 ? -14.346 -9.743 10.930 1.00 98.00 197 GLY A CA 1
ATOM 1549 C C . GLY A 1 197 ? -13.951 -8.841 12.100 1.00 98.00 197 GLY A C 1
ATOM 1550 O O . GLY A 1 197 ? -14.408 -9.079 13.213 1.00 98.00 197 GLY A O 1
ATOM 1551 N N . VAL A 1 198 ? -13.146 -7.794 11.884 1.00 98.38 198 VAL A N 1
ATOM 1552 C CA . VAL A 1 198 ? -12.707 -6.883 12.961 1.00 98.38 198 VAL A CA 1
ATOM 1553 C C . VAL A 1 198 ? -13.870 -6.227 13.722 1.00 98.38 198 VAL A C 1
ATOM 1555 O O . VAL A 1 198 ? -13.793 -6.202 14.950 1.00 98.38 198 VAL A O 1
ATOM 1558 N N . PRO A 1 199 ? -14.951 -5.739 13.070 1.00 98.31 199 PRO A N 1
ATOM 1559 C CA . PRO A 1 199 ? -16.084 -5.159 13.791 1.00 98.31 199 PRO A CA 1
ATOM 1560 C C . PRO A 1 199 ? -16.724 -6.131 14.781 1.00 98.31 199 PRO A C 1
ATOM 1562 O O . PRO A 1 199 ? -16.970 -5.751 15.918 1.00 98.31 199 PRO A O 1
ATOM 1565 N N . ALA A 1 200 ? -16.947 -7.383 14.370 1.00 97.69 200 ALA A N 1
ATOM 1566 C CA . ALA A 1 200 ? -17.584 -8.401 15.203 1.00 97.69 200 ALA A CA 1
ATOM 1567 C C . ALA A 1 200 ? -16.635 -8.963 16.272 1.00 97.69 200 ALA A C 1
ATOM 1569 O O . ALA A 1 200 ? -17.051 -9.213 17.394 1.00 97.69 200 ALA A O 1
ATOM 1570 N N . ALA A 1 201 ? -15.350 -9.137 15.949 1.00 97.56 201 ALA A N 1
ATOM 1571 C CA . ALA A 1 201 ? -14.371 -9.703 16.876 1.00 97.56 201 ALA A CA 1
ATOM 1572 C C . ALA A 1 201 ? -14.085 -8.802 18.090 1.00 97.56 201 ALA A C 1
ATOM 1574 O O . ALA A 1 201 ? -13.663 -9.298 19.133 1.00 97.56 201 ALA A O 1
ATOM 1575 N N . TYR A 1 202 ? -14.274 -7.488 17.944 1.00 97.75 202 TYR A N 1
ATOM 1576 C CA . TYR A 1 202 ? -13.925 -6.503 18.968 1.00 97.75 202 TYR A CA 1
ATOM 1577 C C . TYR A 1 202 ? -15.075 -5.563 19.341 1.00 97.75 202 TYR A C 1
ATOM 1579 O O . TYR A 1 202 ? -14.834 -4.612 20.077 1.00 97.75 202 TYR A O 1
ATOM 1587 N N . ASP A 1 203 ? -16.287 -5.768 18.819 1.00 97.88 203 ASP A N 1
ATOM 1588 C CA . ASP A 1 203 ? -17.382 -4.790 18.901 1.00 97.88 203 ASP A CA 1
ATOM 1589 C C . ASP A 1 203 ? -16.901 -3.389 18.482 1.00 97.88 203 ASP A C 1
ATOM 1591 O O . ASP A 1 203 ? -17.052 -2.397 19.194 1.00 97.88 203 ASP A O 1
ATOM 1595 N N . MET A 1 204 ? -16.205 -3.307 17.348 1.00 98.44 204 MET A N 1
ATOM 1596 C CA . MET A 1 204 ? -15.485 -2.103 16.933 1.00 98.44 204 MET A CA 1
ATOM 1597 C C . MET A 1 204 ? -16.246 -1.333 15.855 1.00 98.44 204 MET A C 1
ATOM 1599 O O . MET A 1 204 ? -16.505 -1.860 14.773 1.00 98.44 204 MET A O 1
ATOM 1603 N N . ALA A 1 205 ? -16.534 -0.058 16.117 1.00 98.44 205 ALA A N 1
ATOM 1604 C CA . ALA A 1 205 ? -17.031 0.867 15.105 1.00 98.44 205 ALA A CA 1
ATOM 1605 C C . ALA A 1 205 ? -15.887 1.271 14.163 1.00 98.44 205 ALA A C 1
ATOM 1607 O O . ALA A 1 205 ? -14.867 1.794 14.611 1.00 98.44 205 ALA A O 1
ATOM 1608 N N . LEU A 1 206 ? -16.050 1.038 12.861 1.00 98.56 206 LEU A N 1
ATOM 1609 C CA . LEU A 1 206 ? -15.093 1.439 11.828 1.00 98.56 206 LEU A CA 1
ATOM 1610 C C . LEU A 1 206 ? -15.597 2.711 11.138 1.00 98.56 206 LEU A C 1
ATOM 1612 O O . LEU A 1 206 ? -16.682 2.708 10.565 1.00 98.56 206 LEU A O 1
ATOM 1616 N N . LEU A 1 207 ? -14.818 3.791 11.198 1.00 98.25 207 LEU A N 1
ATOM 1617 C CA . LEU A 1 207 ? -15.251 5.137 10.819 1.00 98.25 207 LEU A CA 1
ATOM 1618 C C . LEU A 1 207 ? -14.242 5.805 9.880 1.00 98.25 207 LEU A C 1
ATOM 1620 O O . LEU A 1 207 ? -13.029 5.715 10.083 1.00 98.25 207 LEU A O 1
ATOM 1624 N N . GLU A 1 208 ? -14.740 6.514 8.868 1.00 97.56 208 GLU A N 1
ATOM 1625 C CA . GLU A 1 208 ? -13.897 7.316 7.969 1.00 97.56 208 GLU A CA 1
ATOM 1626 C C . GLU A 1 208 ? -13.573 8.686 8.579 1.00 97.56 208 GLU A C 1
ATOM 1628 O O . GLU A 1 208 ? -12.454 9.186 8.434 1.00 97.56 208 GLU A O 1
ATOM 1633 N N . ASP A 1 209 ? -14.533 9.262 9.309 1.00 96.56 209 ASP A N 1
ATOM 1634 C CA . ASP A 1 209 ? -14.450 10.601 9.885 1.00 96.56 209 ASP A CA 1
ATOM 1635 C C . ASP A 1 209 ? -14.366 10.545 11.424 1.00 96.56 209 ASP A C 1
ATOM 1637 O O . ASP A 1 209 ? -15.258 9.987 12.072 1.00 96.56 209 ASP A O 1
ATOM 1641 N N . PRO A 1 210 ? -13.342 11.163 12.044 1.00 96.38 210 PRO A N 1
ATOM 1642 C CA . PRO A 1 210 ? -13.251 11.301 13.497 1.00 96.38 210 PRO A CA 1
ATOM 1643 C C . PRO A 1 210 ? -14.504 11.891 14.163 1.00 96.38 210 PRO A C 1
ATOM 1645 O O . PRO A 1 210 ? -14.810 11.553 15.302 1.00 96.38 210 PRO A O 1
ATOM 1648 N N . ARG A 1 211 ? -15.249 12.761 13.475 1.00 95.50 211 ARG A N 1
ATOM 1649 C CA . ARG A 1 211 ? -16.448 13.419 14.024 1.00 95.50 211 ARG A CA 1
ATOM 1650 C C . ARG A 1 211 ? -17.608 12.453 14.274 1.00 95.50 211 ARG A C 1
ATOM 1652 O O . ARG A 1 211 ? -18.533 12.798 14.998 1.00 95.50 211 ARG A O 1
ATOM 1659 N N . GLN A 1 212 ? -17.559 11.253 13.695 1.00 96.50 212 GLN A N 1
ATOM 1660 C CA . GLN A 1 212 ? -18.572 10.206 13.863 1.00 96.50 212 GLN A CA 1
ATOM 1661 C C . GLN A 1 212 ? -18.301 9.303 15.076 1.00 96.50 212 GLN A C 1
ATOM 1663 O O . GLN A 1 212 ? -19.069 8.380 15.340 1.00 96.50 212 GLN A O 1
ATOM 1668 N N . VAL A 1 213 ? -17.194 9.519 15.795 1.00 97.38 213 VAL A N 1
ATOM 1669 C CA . VAL A 1 213 ? -16.799 8.678 16.928 1.00 97.38 213 VAL A CA 1
ATOM 1670 C C . VAL A 1 213 ? -17.786 8.845 18.090 1.00 97.38 213 VAL A C 1
ATOM 1672 O O . VAL A 1 213 ? -17.941 9.963 18.587 1.00 97.38 213 VAL A O 1
ATOM 1675 N N . PRO A 1 214 ? -18.394 7.753 18.596 1.00 95.69 214 PRO A N 1
ATOM 1676 C CA . PRO A 1 214 ? -19.248 7.829 19.774 1.00 95.69 214 PRO A CA 1
ATOM 1677 C C . PRO A 1 214 ? -18.499 8.346 21.013 1.00 95.69 214 PRO A C 1
ATOM 1679 O O . PRO A 1 214 ? -17.313 8.062 21.238 1.00 95.69 214 PRO A O 1
ATOM 1682 N N . ALA A 1 215 ? -19.212 9.096 21.853 1.00 94.81 215 ALA A N 1
ATOM 1683 C CA . ALA A 1 215 ? -18.690 9.561 23.133 1.00 94.81 215 ALA A CA 1
ATOM 1684 C C . ALA A 1 215 ? -18.323 8.374 24.051 1.00 94.81 215 ALA A C 1
ATOM 1686 O O . ALA A 1 215 ? -18.814 7.262 23.896 1.00 94.81 215 ALA A O 1
ATOM 1687 N N . GLY A 1 216 ? -17.406 8.584 24.995 1.00 94.00 216 GLY A N 1
ATOM 1688 C CA . GLY A 1 216 ? -16.953 7.546 25.942 1.00 94.00 216 GLY A CA 1
ATOM 1689 C C . GLY A 1 216 ? -15.945 6.504 25.412 1.00 94.00 216 GLY A C 1
ATOM 1690 O O . GLY A 1 216 ? -15.051 6.125 26.158 1.00 94.00 216 GLY A O 1
ATOM 1691 N N . LEU A 1 217 ? -15.958 6.149 24.121 1.00 96.56 217 LEU A N 1
ATOM 1692 C CA . LEU A 1 217 ? -15.117 5.057 23.589 1.00 96.56 217 LEU A CA 1
ATOM 1693 C C . LEU A 1 217 ? -13.605 5.349 23.435 1.00 96.56 217 LEU A C 1
ATOM 1695 O O . LEU A 1 217 ? -13.227 6.436 22.987 1.00 96.56 217 LEU A O 1
ATOM 1699 N N . PRO A 1 218 ? -12.719 4.364 23.695 1.00 97.69 218 PRO A N 1
ATOM 1700 C CA . PRO A 1 218 ? -11.334 4.381 23.223 1.00 97.69 218 PRO A CA 1
ATOM 1701 C C . PRO A 1 218 ? -11.256 4.464 21.691 1.00 97.69 218 PRO A C 1
ATOM 1703 O O . 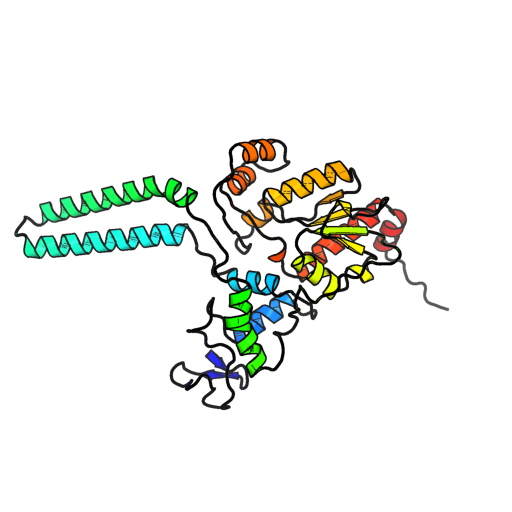PRO A 1 218 ? -12.016 3.796 20.985 1.00 97.69 218 PRO A O 1
ATOM 1706 N N . VAL A 1 219 ? -10.311 5.258 21.174 1.00 98.31 219 VAL A N 1
ATOM 1707 C CA . VAL A 1 219 ? -10.206 5.564 19.737 1.00 98.31 219 VAL A CA 1
ATOM 1708 C C . VAL A 1 219 ? -8.859 5.120 19.183 1.00 98.31 219 VAL A C 1
ATOM 1710 O O . VAL A 1 219 ? -7.812 5.639 19.565 1.00 98.31 219 VAL A O 1
ATOM 1713 N N . LEU A 1 220 ? -8.878 4.193 18.233 1.00 98.56 220 LEU A N 1
ATOM 1714 C CA . LEU A 1 220 ? -7.730 3.790 17.431 1.00 98.56 220 LEU A CA 1
ATOM 1715 C C . LEU A 1 220 ? -7.674 4.639 16.157 1.00 98.56 220 LEU A C 1
ATOM 1717 O O . LEU A 1 220 ? -8.672 4.770 15.460 1.00 98.56 220 LEU A O 1
ATOM 1721 N N . VAL A 1 221 ? -6.514 5.198 15.813 1.00 98.44 221 VAL A N 1
ATOM 1722 C CA . VAL A 1 221 ? -6.372 6.068 14.631 1.00 98.44 221 VAL A CA 1
ATOM 1723 C C . VAL A 1 221 ? -5.359 5.476 13.663 1.00 98.44 221 VAL A C 1
ATOM 1725 O O . VAL A 1 221 ? -4.160 5.458 13.948 1.00 98.44 221 VAL A O 1
ATOM 1728 N N . LEU A 1 222 ? -5.825 5.011 12.504 1.00 98.44 222 LEU A N 1
ATOM 1729 C CA . LEU A 1 222 ? -4.975 4.543 11.411 1.00 98.44 222 LEU A CA 1
ATOM 1730 C C . LEU A 1 222 ? -4.792 5.648 10.373 1.00 98.44 222 LEU A C 1
ATOM 1732 O O . LEU A 1 222 ? -5.751 6.153 9.794 1.00 98.44 222 LEU A O 1
ATOM 1736 N N . HIS A 1 223 ? -3.537 5.979 10.082 1.00 97.88 223 HIS A N 1
ATOM 1737 C CA . HIS A 1 223 ? -3.191 7.006 9.109 1.00 97.88 223 HIS A CA 1
ATOM 1738 C C . HIS A 1 223 ? -1.990 6.611 8.244 1.00 97.88 223 HIS A C 1
ATOM 1740 O O . HIS A 1 223 ? -1.184 5.742 8.590 1.00 97.88 223 HIS A O 1
ATOM 1746 N N . ASN A 1 224 ? -1.873 7.285 7.102 1.00 97.88 224 ASN A N 1
ATOM 1747 C CA . ASN A 1 224 ? -0.730 7.184 6.196 1.00 97.88 224 ASN A CA 1
ATOM 1748 C C . ASN A 1 224 ? 0.542 7.747 6.850 1.00 97.88 224 ASN A C 1
ATOM 1750 O O . ASN A 1 224 ? 0.462 8.684 7.645 1.00 97.88 224 ASN A O 1
ATOM 1754 N N . ALA A 1 225 ? 1.720 7.283 6.432 1.00 97.69 225 ALA A N 1
ATOM 1755 C CA . ALA A 1 225 ? 2.976 7.979 6.717 1.00 97.69 225 ALA A CA 1
ATOM 1756 C C . ALA A 1 225 ? 3.085 9.205 5.797 1.00 97.69 225 ALA A C 1
ATOM 1758 O O . ALA A 1 225 ? 3.816 9.187 4.808 1.00 97.69 225 ALA A O 1
ATOM 1759 N N . SER A 1 226 ? 2.276 10.227 6.055 1.00 96.38 226 SER A N 1
ATOM 1760 C CA . SER A 1 226 ? 2.169 11.451 5.260 1.00 96.38 226 SER A CA 1
ATOM 1761 C C . SER A 1 226 ? 1.883 12.646 6.165 1.00 96.38 226 SER A C 1
ATOM 1763 O O . SER A 1 226 ? 1.480 12.473 7.314 1.00 96.38 226 SER A O 1
ATOM 1765 N N . LEU A 1 227 ? 2.038 13.861 5.636 1.00 95.25 227 LEU A N 1
ATOM 1766 C CA . LEU A 1 227 ? 1.661 15.083 6.350 1.00 95.25 227 LEU A CA 1
ATOM 1767 C C . LEU A 1 227 ? 0.183 15.100 6.781 1.00 95.25 227 LEU A C 1
ATOM 1769 O O . LEU A 1 227 ? -0.053 15.254 7.976 1.00 95.25 227 LEU A O 1
ATOM 1773 N N . PRO A 1 228 ? -0.804 14.856 5.888 1.00 95.38 228 PRO A N 1
ATOM 1774 C CA . PRO A 1 228 ? -2.201 14.732 6.312 1.00 95.38 228 PRO A CA 1
ATOM 1775 C C . PRO A 1 228 ? -2.424 13.640 7.362 1.00 95.38 228 PRO A C 1
ATOM 1777 O O . PRO A 1 228 ? -3.271 13.787 8.235 1.00 95.38 228 PRO A O 1
ATOM 1780 N N . GLY A 1 229 ? -1.659 12.545 7.301 1.00 96.62 229 GLY A N 1
ATOM 1781 C CA . GLY A 1 229 ? -1.755 11.477 8.290 1.00 96.62 229 GLY A CA 1
ATOM 1782 C C . GLY A 1 229 ? -1.264 11.898 9.676 1.00 96.62 229 GLY A C 1
ATOM 1783 O O . GLY A 1 229 ? -1.915 11.587 10.669 1.00 96.62 229 GLY A O 1
ATOM 1784 N N . LEU A 1 230 ? -0.157 12.642 9.748 1.00 96.56 230 LEU A N 1
ATOM 1785 C CA . LEU A 1 230 ? 0.324 13.217 11.007 1.00 96.56 230 LEU A CA 1
ATOM 1786 C C . LEU A 1 230 ? -0.630 14.287 11.545 1.00 96.56 230 LEU A C 1
ATOM 1788 O O . LEU A 1 230 ? -0.883 14.308 12.745 1.00 96.56 230 LEU A O 1
ATOM 1792 N N . ALA A 1 231 ? -1.201 15.123 10.673 1.00 95.75 231 ALA A N 1
ATOM 1793 C CA . ALA A 1 231 ? -2.218 16.094 11.070 1.00 95.75 231 ALA A CA 1
ATOM 1794 C C . ALA A 1 231 ? -3.432 15.389 11.692 1.00 95.75 231 ALA A C 1
ATOM 1796 O O . ALA A 1 231 ? -3.804 15.707 12.814 1.00 95.75 231 ALA A O 1
ATOM 1797 N N . LEU A 1 232 ? -3.948 14.336 11.046 1.00 96.56 232 LEU A N 1
ATOM 1798 C CA . LEU A 1 232 ? -5.019 13.509 11.604 1.00 96.56 232 LEU A CA 1
ATOM 1799 C C . LEU A 1 232 ? -4.651 12.920 12.974 1.00 96.56 232 LEU A C 1
ATOM 1801 O O . LEU A 1 232 ? -5.477 12.902 13.883 1.00 96.56 232 LEU A O 1
ATOM 1805 N N . ALA A 1 233 ? -3.421 12.429 13.138 1.00 96.00 233 ALA A N 1
ATOM 1806 C CA . ALA A 1 233 ? -2.958 11.892 14.413 1.00 96.00 233 ALA A CA 1
ATOM 1807 C C . ALA A 1 233 ? -2.920 12.962 15.515 1.00 96.00 233 ALA A C 1
ATOM 1809 O O . ALA A 1 233 ? -3.331 12.690 16.644 1.00 96.00 233 ALA A O 1
ATOM 1810 N N . ARG A 1 234 ? -2.439 14.169 15.198 1.00 95.88 234 ARG A N 1
ATOM 1811 C CA . ARG A 1 234 ? -2.416 15.310 16.117 1.00 95.88 234 ARG A CA 1
ATOM 1812 C C . ARG A 1 234 ? -3.827 15.742 16.493 1.00 95.88 234 ARG A C 1
ATOM 1814 O O . ARG A 1 234 ? -4.129 15.836 17.680 1.00 95.88 234 ARG A O 1
ATOM 1821 N N . ASP A 1 235 ? -4.683 15.945 15.501 1.00 96.06 235 ASP A N 1
ATOM 1822 C CA . ASP A 1 235 ? -6.051 16.415 15.694 1.00 96.06 235 ASP A CA 1
ATOM 1823 C C . ASP A 1 235 ? -6.850 15.386 16.514 1.00 96.06 235 ASP A C 1
ATOM 1825 O O . ASP A 1 235 ? -7.541 15.744 17.463 1.00 96.06 235 ASP A O 1
ATOM 1829 N N . ALA A 1 236 ? -6.649 14.084 16.281 1.00 96.38 236 ALA A N 1
ATOM 1830 C CA . ALA A 1 236 ? -7.260 13.040 17.100 1.00 96.38 236 ALA A CA 1
ATOM 1831 C C . ALA A 1 236 ? -6.779 13.045 18.564 1.00 96.38 236 ALA A C 1
ATOM 1833 O O . ALA A 1 236 ? -7.578 12.799 19.469 1.00 96.38 236 ALA A O 1
ATOM 1834 N N . ARG A 1 237 ? -5.497 13.336 18.831 1.00 96.00 237 ARG A N 1
ATOM 1835 C CA . ARG A 1 237 ? -5.010 13.518 20.214 1.00 96.00 237 ARG A CA 1
ATOM 1836 C C . ARG A 1 237 ? -5.644 14.741 20.870 1.00 96.00 237 ARG A C 1
ATOM 1838 O O . ARG A 1 237 ? -5.944 14.684 22.056 1.00 96.00 237 ARG A O 1
ATOM 1845 N N . GLN A 1 238 ? -5.857 15.820 20.119 1.00 95.75 238 GLN A N 1
ATOM 1846 C CA . GLN A 1 238 ? -6.514 17.025 20.628 1.00 95.75 238 GLN A CA 1
ATOM 1847 C C . GLN A 1 238 ? -7.999 16.778 20.923 1.00 95.75 238 GLN A C 1
ATOM 1849 O O . GLN A 1 238 ? -8.476 17.161 21.985 1.00 95.75 238 GLN A O 1
ATOM 1854 N N . TRP A 1 239 ? -8.718 16.099 20.026 1.00 96.62 239 TRP A N 1
ATOM 1855 C CA . TRP A 1 239 ? -10.156 15.858 20.168 1.00 96.62 239 TRP A CA 1
ATOM 1856 C C . TRP A 1 239 ? -10.503 14.782 21.191 1.00 96.62 239 TRP A C 1
ATOM 1858 O O . TRP A 1 239 ? -11.464 14.934 21.939 1.00 96.62 239 TRP A O 1
ATOM 1868 N N . PHE A 1 240 ? -9.745 13.685 21.235 1.00 96.94 240 PHE A N 1
ATOM 1869 C CA . PHE A 1 240 ? -10.081 12.542 22.091 1.00 96.94 240 PHE A CA 1
ATOM 1870 C C . PHE A 1 240 ? -9.179 12.412 23.321 1.00 96.94 240 PHE A C 1
ATOM 1872 O O . PHE A 1 240 ? -9.411 11.525 24.149 1.00 96.94 240 PHE A O 1
ATOM 1879 N N . GLY A 1 241 ? -8.151 13.256 23.442 1.00 95.94 241 GLY A N 1
ATOM 1880 C CA . GLY A 1 241 ? -7.250 13.282 24.587 1.00 95.94 241 GLY A CA 1
ATOM 1881 C C . GLY A 1 241 ? -6.609 11.912 24.863 1.00 95.94 241 GLY A C 1
ATOM 1882 O O . GLY A 1 241 ? -6.168 11.227 23.931 1.00 95.94 241 GLY A O 1
ATOM 1883 N N . PRO A 1 242 ? -6.589 11.454 26.130 1.00 94.31 242 PRO A N 1
ATOM 1884 C CA . PRO A 1 242 ? -5.992 10.174 26.522 1.00 94.31 242 PRO A CA 1
ATOM 1885 C C . PRO A 1 242 ? -6.613 8.937 25.861 1.00 94.31 242 PRO A C 1
ATOM 1887 O O . PRO A 1 242 ? -5.979 7.877 25.861 1.00 94.31 242 PRO A O 1
ATOM 1890 N N . ARG A 1 243 ? -7.827 9.052 25.304 1.00 95.62 243 ARG A N 1
ATOM 1891 C CA . ARG A 1 243 ? -8.540 7.946 24.648 1.00 95.62 243 ARG A CA 1
ATOM 1892 C C . ARG A 1 243 ? -7.992 7.632 23.259 1.00 95.62 243 ARG A C 1
ATOM 1894 O O . ARG A 1 243 ? -8.217 6.530 22.766 1.00 95.62 243 ARG A O 1
ATOM 1901 N N . ALA A 1 244 ? -7.301 8.580 22.620 1.00 97.06 244 ALA A N 1
ATOM 1902 C CA . ALA A 1 244 ? -6.693 8.358 21.315 1.00 97.06 244 ALA A CA 1
ATOM 1903 C C . ALA A 1 244 ? -5.444 7.472 21.424 1.00 97.06 244 ALA A C 1
ATOM 1905 O O . ALA A 1 244 ? -4.532 7.697 22.228 1.00 97.06 244 ALA A O 1
ATOM 1906 N N . ARG A 1 245 ? -5.367 6.478 20.543 1.00 97.00 245 ARG A N 1
ATOM 1907 C CA . ARG A 1 245 ? -4.195 5.638 20.306 1.00 97.00 245 ARG A CA 1
ATOM 1908 C C . ARG A 1 245 ? -3.895 5.636 18.815 1.00 97.00 245 ARG A C 1
ATOM 1910 O O . ARG A 1 245 ? -4.647 5.114 17.998 1.00 97.00 245 ARG A O 1
ATOM 1917 N N . VAL A 1 246 ? -2.771 6.246 18.460 1.00 96.62 246 VAL A N 1
ATOM 1918 C CA . VAL A 1 246 ? -2.331 6.369 17.071 1.00 96.62 246 VAL A CA 1
ATOM 1919 C C . VAL A 1 246 ? -1.643 5.071 16.643 1.00 96.62 246 VAL A C 1
ATOM 1921 O O . VAL A 1 246 ? -0.642 4.675 17.235 1.00 96.62 246 VAL A O 1
ATOM 1924 N N . LEU A 1 247 ? -2.192 4.415 15.621 1.00 95.56 247 LEU A N 1
ATOM 1925 C CA . LEU A 1 247 ? -1.720 3.148 15.045 1.00 95.56 247 LEU A CA 1
ATOM 1926 C C . LEU A 1 247 ? -1.205 3.287 13.607 1.00 95.56 247 LEU A C 1
ATOM 1928 O O . LEU A 1 247 ? -0.853 2.285 12.982 1.00 95.56 247 LEU A O 1
ATOM 1932 N N . GLY A 1 248 ? -1.217 4.501 13.053 1.00 90.69 248 GLY A N 1
ATOM 1933 C CA . GLY A 1 248 ? -0.783 4.752 11.685 1.00 90.69 248 GLY A CA 1
ATOM 1934 C C . GLY A 1 248 ? 0.677 4.389 11.425 1.00 90.69 248 GLY A C 1
ATOM 1935 O O . GLY A 1 248 ? 1.462 4.095 12.328 1.00 90.69 248 GLY A O 1
ATOM 1936 N N . ILE A 1 249 ? 1.051 4.413 10.149 1.00 95.00 249 ILE A N 1
ATOM 1937 C CA . ILE A 1 249 ? 2.426 4.118 9.759 1.00 95.00 249 ILE A CA 1
ATOM 1938 C C . ILE A 1 249 ? 3.309 5.316 10.114 1.00 95.00 249 ILE A C 1
ATOM 1940 O O . ILE A 1 249 ? 3.148 6.402 9.554 1.00 95.00 249 ILE A O 1
ATOM 1944 N N . ALA A 1 250 ? 4.288 5.109 10.994 1.00 95.50 250 ALA A N 1
ATOM 1945 C CA . ALA A 1 250 ? 5.306 6.116 11.265 1.00 95.50 250 ALA A CA 1
ATOM 1946 C C . ALA A 1 250 ? 6.281 6.243 10.074 1.00 95.50 250 ALA A C 1
ATOM 1948 O O . ALA A 1 250 ? 6.707 5.216 9.528 1.00 95.50 250 ALA A O 1
ATOM 1949 N N . PRO A 1 251 ? 6.703 7.462 9.684 1.00 97.06 251 PRO A N 1
ATOM 1950 C CA . PRO A 1 251 ? 7.674 7.652 8.607 1.00 97.06 251 PRO A CA 1
ATOM 1951 C C . PRO A 1 251 ? 8.963 6.844 8.812 1.00 97.06 251 PRO A C 1
ATOM 1953 O O . PRO A 1 251 ? 9.414 6.176 7.880 1.00 97.06 251 PRO A O 1
ATOM 1956 N N . LYS A 1 252 ? 9.500 6.785 10.038 1.00 97.00 252 LYS A N 1
ATOM 1957 C CA . LYS A 1 252 ? 10.665 5.953 10.378 1.00 97.00 252 LYS A CA 1
ATOM 1958 C C . LYS A 1 252 ? 10.502 4.489 9.954 1.00 97.00 252 LYS A C 1
ATOM 1960 O O . LYS A 1 252 ? 11.396 3.949 9.310 1.00 97.00 252 LYS A O 1
ATOM 1965 N N . MET A 1 253 ? 9.342 3.876 10.211 1.00 96.19 253 MET A N 1
ATOM 1966 C CA . MET A 1 253 ? 9.067 2.480 9.833 1.00 96.19 253 MET A CA 1
ATOM 1967 C C . MET A 1 253 ? 9.116 2.261 8.316 1.00 96.19 253 MET A C 1
ATOM 1969 O O . MET A 1 253 ? 9.532 1.201 7.853 1.00 96.19 253 MET A O 1
ATOM 1973 N N . VAL A 1 254 ? 8.690 3.253 7.529 1.00 96.75 254 VAL A N 1
ATOM 1974 C CA . VAL A 1 254 ? 8.747 3.207 6.059 1.00 96.75 254 VAL A CA 1
ATOM 1975 C C . VAL A 1 254 ? 10.180 3.364 5.575 1.00 96.75 254 VAL A C 1
ATOM 1977 O O . VAL A 1 254 ? 10.607 2.663 4.657 1.00 96.75 254 VAL A O 1
ATOM 1980 N N . MET A 1 255 ? 10.918 4.299 6.170 1.00 95.88 255 MET A N 1
ATOM 1981 C CA . MET A 1 255 ? 12.295 4.614 5.796 1.00 95.88 255 MET A CA 1
ATOM 1982 C C . MET A 1 255 ? 13.245 3.449 6.082 1.00 95.88 255 MET A C 1
ATOM 1984 O O . MET A 1 255 ? 14.102 3.162 5.248 1.00 95.88 255 MET A O 1
ATOM 1988 N N . ASP A 1 256 ? 13.037 2.749 7.198 1.00 96.12 256 ASP A N 1
ATOM 1989 C CA . ASP A 1 256 ? 13.854 1.604 7.621 1.00 96.12 256 ASP A CA 1
ATOM 1990 C C . ASP A 1 256 ? 13.447 0.286 6.931 1.00 96.12 256 ASP A C 1
ATOM 1992 O O . ASP A 1 256 ? 14.145 -0.717 7.032 1.00 96.12 256 ASP A O 1
ATOM 1996 N N . ASN A 1 257 ? 12.335 0.274 6.186 1.00 94.62 257 ASN A N 1
ATOM 1997 C CA . ASN A 1 257 ? 11.865 -0.893 5.442 1.00 94.62 257 ASN A CA 1
ATOM 1998 C C . ASN A 1 257 ? 12.022 -0.675 3.934 1.00 94.62 257 ASN A C 1
ATOM 2000 O O . ASN A 1 257 ? 11.218 0.025 3.314 1.00 94.62 257 ASN A O 1
ATOM 2004 N N . GLU A 1 258 ? 13.024 -1.308 3.322 1.00 89.75 258 GLU A N 1
ATOM 2005 C CA . GLU A 1 258 ? 13.278 -1.218 1.874 1.00 89.75 258 GLU A CA 1
ATOM 2006 C C . GLU A 1 258 ? 12.104 -1.694 1.023 1.00 89.75 258 GLU A C 1
ATOM 2008 O O . GLU A 1 258 ? 11.895 -1.231 -0.097 1.00 89.75 258 GLU A O 1
ATOM 2013 N N . GLY A 1 259 ? 11.298 -2.608 1.557 1.00 90.81 259 GLY A N 1
ATOM 2014 C CA . GLY A 1 259 ? 10.114 -3.052 0.864 1.00 90.81 259 GLY A CA 1
ATOM 2015 C C . GLY A 1 259 ? 8.948 -2.064 0.972 1.00 90.81 259 GLY A C 1
ATOM 2016 O O . GLY A 1 259 ? 7.990 -2.229 0.232 1.00 90.81 259 GLY A O 1
ATOM 2017 N N . ALA A 1 260 ? 8.922 -1.097 1.883 1.00 95.12 260 ALA A N 1
ATOM 2018 C CA . ALA A 1 260 ? 7.743 -0.244 2.020 1.00 95.12 260 ALA A CA 1
ATOM 2019 C C . ALA A 1 260 ? 7.455 0.544 0.726 1.00 95.12 260 ALA A C 1
ATOM 2021 O O . ALA A 1 260 ? 8.368 1.002 0.040 1.00 95.12 260 ALA A O 1
ATOM 2022 N N . ILE A 1 261 ? 6.173 0.713 0.388 1.00 96.19 261 ILE A N 1
ATOM 2023 C CA . ILE A 1 261 ? 5.775 1.578 -0.727 1.00 96.19 261 ILE A CA 1
ATOM 2024 C C . ILE A 1 261 ? 6.131 3.015 -0.363 1.00 96.19 261 ILE A C 1
ATOM 2026 O O . ILE A 1 261 ? 5.658 3.530 0.647 1.00 96.19 261 ILE A O 1
ATOM 2030 N N . ARG A 1 262 ? 6.941 3.664 -1.197 1.00 96.00 262 ARG A N 1
ATOM 2031 C CA . ARG A 1 262 ? 7.331 5.066 -1.036 1.00 96.00 262 ARG A CA 1
ATOM 2032 C C . ARG A 1 262 ? 6.871 5.820 -2.267 1.00 96.00 262 ARG A C 1
ATOM 2034 O O . ARG A 1 262 ? 7.408 5.625 -3.356 1.00 96.00 262 ARG A O 1
ATOM 2041 N N . LEU A 1 263 ? 5.849 6.639 -2.086 1.00 95.50 263 LEU A N 1
ATOM 2042 C CA . LEU A 1 263 ? 5.346 7.534 -3.114 1.00 95.50 263 LEU A CA 1
ATOM 2043 C C . LEU A 1 263 ? 5.861 8.934 -2.845 1.00 95.50 263 LEU A C 1
ATOM 2045 O O . LEU A 1 263 ? 6.264 9.261 -1.728 1.00 95.50 263 LEU A O 1
ATOM 2049 N N . ARG A 1 264 ? 5.887 9.748 -3.891 1.00 94.06 264 ARG A N 1
ATOM 2050 C CA . ARG A 1 264 ? 6.416 11.094 -3.796 1.00 94.06 264 ARG A CA 1
ATOM 2051 C C . ARG A 1 264 ? 5.605 12.071 -4.609 1.00 94.06 264 ARG A C 1
ATOM 2053 O O . ARG A 1 264 ? 5.466 11.923 -5.823 1.00 94.06 264 ARG A O 1
ATOM 2060 N N . GLU A 1 265 ? 5.157 13.105 -3.932 1.00 91.50 265 GLU A N 1
ATOM 2061 C CA . GLU A 1 265 ? 4.517 14.267 -4.519 1.00 91.50 265 GLU A CA 1
ATOM 2062 C C . GLU A 1 265 ? 5.488 15.445 -4.565 1.00 91.50 265 GLU A C 1
ATOM 2064 O O . GLU A 1 265 ? 6.673 15.320 -4.244 1.00 91.50 265 GLU A O 1
ATOM 2069 N N . ARG A 1 266 ? 5.007 16.596 -5.040 1.00 87.06 266 ARG A N 1
ATOM 2070 C CA . ARG A 1 266 ? 5.828 17.805 -5.048 1.00 87.06 266 ARG A CA 1
ATOM 2071 C C . ARG A 1 266 ? 6.206 18.182 -3.607 1.00 87.06 266 ARG A C 1
ATOM 2073 O O . ARG A 1 266 ? 5.414 17.937 -2.697 1.00 87.06 266 ARG A O 1
ATOM 2080 N N . PRO A 1 267 ? 7.398 18.768 -3.395 1.00 82.19 267 PRO A N 1
ATOM 2081 C CA . PRO A 1 267 ? 7.814 19.240 -2.083 1.00 82.19 267 PRO A CA 1
ATOM 2082 C C . PRO A 1 267 ? 6.766 20.148 -1.449 1.00 82.19 267 PRO A C 1
ATOM 2084 O O . PRO A 1 267 ? 6.092 20.924 -2.131 1.00 82.19 267 PRO A O 1
ATOM 2087 N N . THR A 1 268 ? 6.657 20.034 -0.135 1.00 77.19 268 THR A N 1
ATOM 2088 C CA . THR A 1 268 ? 5.612 20.681 0.649 1.00 77.19 268 THR A CA 1
ATOM 2089 C C . THR A 1 268 ? 5.931 22.161 0.845 1.00 77.19 268 THR A C 1
ATOM 2091 O O . THR A 1 268 ? 7.085 22.596 0.716 1.00 77.19 268 THR A O 1
ATOM 2094 N N . ARG A 1 269 ? 4.901 22.973 1.093 1.00 82.69 269 ARG A N 1
ATOM 2095 C CA . ARG A 1 269 ? 5.053 24.426 1.230 1.00 82.69 269 ARG A CA 1
ATOM 2096 C C . ARG A 1 269 ? 5.773 24.752 2.540 1.00 82.69 269 ARG A C 1
ATOM 2098 O O . ARG A 1 269 ? 5.873 23.933 3.449 1.00 82.69 269 ARG A O 1
ATOM 2105 N N . ARG A 1 270 ? 6.265 25.987 2.671 1.00 76.12 270 ARG A N 1
ATOM 2106 C CA . ARG A 1 270 ? 6.946 26.448 3.896 1.00 76.12 270 ARG A CA 1
ATOM 2107 C C . ARG A 1 270 ? 6.073 26.285 5.151 1.00 76.12 270 ARG A C 1
ATOM 2109 O O . ARG A 1 270 ? 6.604 25.907 6.189 1.00 76.12 270 ARG A O 1
ATOM 2116 N N . ALA A 1 271 ? 4.761 26.500 5.032 1.00 69.62 271 ALA A N 1
ATOM 2117 C CA . ALA A 1 271 ? 3.793 26.307 6.117 1.00 69.62 271 ALA A CA 1
ATOM 2118 C C . ALA A 1 271 ? 3.783 24.863 6.657 1.00 69.62 271 ALA A C 1
ATOM 2120 O O . ALA A 1 271 ? 3.760 24.653 7.867 1.00 69.62 271 ALA A O 1
ATOM 2121 N N . ASP A 1 272 ? 3.927 23.871 5.779 1.00 81.75 272 ASP A N 1
ATOM 2122 C CA . ASP A 1 272 ? 3.934 22.456 6.160 1.00 81.75 272 ASP A CA 1
ATOM 2123 C C . ASP A 1 272 ? 5.173 22.085 6.991 1.00 81.75 272 ASP A C 1
ATOM 2125 O O . ASP A 1 272 ? 5.144 21.158 7.797 1.00 81.75 272 ASP A O 1
ATOM 2129 N N . ARG A 1 273 ? 6.278 22.827 6.834 1.00 78.31 273 ARG A N 1
ATOM 2130 C CA . ARG A 1 273 ? 7.486 22.633 7.649 1.00 78.31 273 ARG A CA 1
ATOM 2131 C C . ARG A 1 273 ? 7.328 23.169 9.066 1.00 78.31 273 ARG A C 1
ATOM 2133 O O . ARG A 1 273 ? 7.901 22.589 9.979 1.00 78.31 273 ARG A O 1
ATOM 2140 N N . ALA A 1 274 ? 6.562 24.246 9.245 1.00 85.50 274 ALA A N 1
ATOM 2141 C CA . ALA A 1 274 ? 6.267 24.780 10.572 1.00 85.50 274 ALA A CA 1
ATOM 2142 C C . ALA A 1 274 ? 5.403 23.797 11.375 1.00 85.50 274 ALA A C 1
ATOM 2144 O O . ALA A 1 274 ? 5.690 23.553 12.541 1.00 85.50 274 ALA A O 1
ATOM 2145 N N . PHE A 1 275 ? 4.420 23.160 10.724 1.00 89.50 275 PHE A N 1
ATOM 2146 C CA . PHE A 1 275 ? 3.639 22.070 11.320 1.00 89.50 275 PHE A CA 1
ATOM 2147 C C . PHE A 1 275 ? 4.536 20.936 11.845 1.00 89.50 275 PHE A C 1
ATOM 2149 O O . PHE A 1 275 ? 4.394 20.515 12.988 1.00 89.50 275 PHE A O 1
ATOM 2156 N N . LEU A 1 276 ? 5.505 20.486 11.039 1.00 87.31 276 LEU A N 1
ATOM 2157 C CA . LEU A 1 276 ? 6.396 19.378 11.403 1.00 87.31 276 LEU A CA 1
ATOM 2158 C C . LEU A 1 276 ? 7.284 19.658 12.620 1.00 87.31 276 LEU A C 1
ATOM 2160 O O . LEU A 1 276 ? 7.681 18.710 13.290 1.00 87.31 276 LEU A O 1
ATOM 2164 N N . ALA A 1 277 ? 7.602 20.922 12.908 1.00 84.00 277 ALA A N 1
ATOM 2165 C CA . ALA A 1 277 ? 8.441 21.284 14.050 1.00 84.00 277 ALA A CA 1
ATOM 2166 C C . ALA A 1 277 ? 7.760 21.017 15.407 1.00 84.00 277 ALA A C 1
ATOM 2168 O O . ALA A 1 277 ? 8.453 20.878 16.410 1.00 84.00 277 ALA A O 1
ATOM 2169 N N . GLY A 1 278 ? 6.424 20.939 15.439 1.00 84.38 278 GLY A N 1
ATOM 2170 C CA . GLY A 1 278 ? 5.647 20.628 16.643 1.00 84.38 278 GLY A CA 1
ATOM 2171 C C . GLY A 1 278 ? 5.303 19.145 16.813 1.00 84.38 278 GLY A C 1
ATOM 2172 O O . GLY A 1 278 ? 4.716 18.774 17.826 1.00 84.38 278 GLY A O 1
ATOM 2173 N N . GLU A 1 279 ? 5.638 18.295 15.840 1.00 91.00 279 GLU A N 1
ATOM 2174 C CA . GLU A 1 279 ? 5.340 16.863 15.895 1.00 91.00 279 GLU A CA 1
ATOM 2175 C C . GLU A 1 279 ? 6.511 16.066 16.497 1.00 91.00 279 GLU A C 1
ATOM 2177 O O . GLU A 1 279 ? 7.672 16.432 16.304 1.00 91.00 279 GLU A O 1
ATOM 2182 N N . PRO A 1 280 ? 6.249 14.930 17.172 1.00 90.31 280 PRO A N 1
ATOM 2183 C CA . PRO A 1 280 ? 7.285 14.054 17.719 1.00 90.31 280 PRO A CA 1
ATOM 2184 C C . PRO A 1 280 ? 7.940 13.211 16.607 1.00 90.31 280 PRO A C 1
ATOM 2186 O O . PRO A 1 280 ? 7.881 11.981 16.615 1.00 90.31 280 PRO A O 1
ATOM 2189 N N . VAL A 1 281 ? 8.533 13.877 15.616 1.00 93.56 281 VAL A N 1
ATOM 2190 C CA . VAL A 1 281 ? 9.212 13.278 14.462 1.00 93.56 281 VAL A CA 1
ATOM 2191 C C . VAL A 1 281 ? 10.684 13.671 14.445 1.00 93.56 281 VAL A C 1
ATOM 2193 O O . VAL A 1 281 ? 11.059 14.792 14.776 1.00 93.56 281 VAL A O 1
ATOM 2196 N N . SER A 1 282 ? 11.549 12.745 14.038 1.00 95.25 282 SER A N 1
ATOM 2197 C CA . SER A 1 282 ? 12.982 13.025 13.925 1.00 95.25 282 SER A CA 1
ATOM 2198 C C . SER A 1 282 ? 13.295 13.945 12.742 1.00 95.25 282 SER A C 1
ATOM 2200 O O . SER A 1 282 ? 12.587 13.962 11.736 1.00 95.25 282 SER A O 1
ATOM 2202 N N . GLU A 1 283 ? 14.433 14.641 12.789 1.00 94.25 283 GLU A N 1
ATOM 2203 C CA . GLU A 1 283 ? 14.883 15.505 11.687 1.00 94.25 283 GLU A CA 1
ATOM 2204 C C . GLU A 1 283 ? 14.986 14.742 10.346 1.00 94.25 283 GLU A C 1
ATOM 2206 O O . GLU A 1 283 ? 14.678 15.266 9.271 1.00 94.25 283 GLU A O 1
ATOM 2211 N N . ARG A 1 284 ? 15.362 13.455 10.405 1.00 95.31 284 ARG A N 1
ATOM 2212 C CA . ARG A 1 284 ? 15.412 12.561 9.238 1.00 95.31 284 ARG A CA 1
ATOM 2213 C C . ARG A 1 284 ? 14.026 12.396 8.604 1.00 95.31 284 ARG A C 1
ATOM 2215 O O . ARG A 1 284 ? 13.912 12.431 7.379 1.00 95.31 284 ARG A O 1
ATOM 2222 N N . GLU A 1 285 ? 12.992 12.239 9.426 1.00 95.88 285 GLU A N 1
ATOM 2223 C CA . GLU A 1 285 ? 11.596 12.117 8.995 1.00 95.88 285 GLU A CA 1
ATOM 2224 C C . GLU A 1 285 ? 11.042 13.451 8.490 1.00 95.88 285 GLU A C 1
ATOM 2226 O O . GLU A 1 285 ? 10.393 13.472 7.445 1.00 95.88 285 GLU A O 1
ATOM 2231 N N . VAL A 1 286 ? 11.376 14.569 9.147 1.00 94.62 286 VAL A N 1
ATOM 2232 C CA . VAL A 1 286 ? 11.023 15.922 8.682 1.00 94.62 286 VAL A CA 1
ATOM 2233 C C . VAL A 1 286 ? 11.555 16.155 7.271 1.00 94.62 286 VAL A C 1
ATOM 2235 O O . VAL A 1 286 ? 10.800 16.560 6.388 1.00 94.62 286 VAL A O 1
ATOM 2238 N N . ARG A 1 287 ? 12.833 15.844 7.010 1.00 92.38 287 ARG A N 1
ATOM 2239 C CA . ARG A 1 287 ? 13.422 15.968 5.664 1.00 92.38 287 ARG A CA 1
ATOM 2240 C C . ARG A 1 287 ? 12.734 15.065 4.640 1.00 92.38 287 ARG A C 1
ATOM 2242 O O . ARG A 1 287 ? 12.557 15.477 3.494 1.00 92.38 287 ARG A O 1
ATOM 2249 N N . TRP A 1 288 ? 12.351 13.851 5.035 1.00 94.12 288 TRP A N 1
ATOM 2250 C CA . TRP A 1 288 ? 11.658 12.904 4.161 1.00 94.12 288 TRP A CA 1
ATOM 2251 C C . TRP A 1 288 ? 10.266 13.421 3.766 1.00 94.12 288 TRP A C 1
ATOM 2253 O O . TRP A 1 288 ? 9.979 13.543 2.574 1.00 94.12 288 TRP A O 1
ATOM 2263 N N . LEU A 1 289 ? 9.457 13.836 4.743 1.00 95.06 289 LEU A N 1
ATOM 2264 C CA . LEU A 1 289 ? 8.126 14.413 4.519 1.00 95.06 289 LEU A CA 1
ATOM 2265 C C . LEU A 1 289 ? 8.198 15.733 3.741 1.00 95.06 289 LEU A C 1
ATOM 2267 O O . LEU A 1 289 ? 7.462 15.923 2.776 1.00 95.06 289 LEU A O 1
ATOM 2271 N N . ALA A 1 290 ? 9.133 16.622 4.091 1.00 91.94 290 ALA A N 1
ATOM 2272 C CA . ALA A 1 290 ? 9.316 17.906 3.413 1.00 91.94 290 ALA A CA 1
ATOM 2273 C C . ALA A 1 290 ? 9.743 17.761 1.942 1.00 91.94 290 ALA A C 1
ATOM 2275 O O . ALA A 1 290 ? 9.494 18.644 1.118 1.00 91.94 290 ALA A O 1
ATOM 2276 N N . ALA A 1 291 ? 10.382 16.643 1.589 1.00 90.25 291 ALA A N 1
ATOM 2277 C CA . ALA A 1 291 ? 10.708 16.302 0.208 1.00 90.25 291 ALA A CA 1
ATOM 2278 C C . ALA A 1 291 ? 9.507 15.739 -0.584 1.00 90.25 291 ALA A C 1
ATOM 2280 O O . ALA A 1 291 ? 9.681 15.391 -1.758 1.00 90.25 291 ALA A O 1
ATOM 2281 N N . GLY A 1 292 ? 8.320 15.675 0.030 1.00 93.50 292 GLY A N 1
ATOM 2282 C CA . GLY A 1 292 ? 7.069 15.205 -0.567 1.00 93.50 292 GLY A CA 1
ATOM 2283 C C . GLY A 1 292 ? 6.886 13.690 -0.511 1.00 93.50 292 GLY A C 1
ATOM 2284 O O . GLY A 1 292 ? 6.014 13.161 -1.199 1.00 93.50 292 GLY A O 1
ATOM 2285 N N . TRP A 1 293 ? 7.721 12.968 0.242 1.00 95.62 293 TRP A N 1
ATOM 2286 C CA . TRP A 1 293 ? 7.579 11.522 0.367 1.00 95.62 293 TRP A CA 1
ATOM 2287 C C . TRP A 1 293 ? 6.445 11.142 1.310 1.00 95.62 293 TRP A C 1
ATOM 2289 O O . TRP A 1 293 ? 6.231 11.787 2.336 1.00 95.62 293 TRP A O 1
ATOM 2299 N N . TRP A 1 294 ? 5.754 10.057 0.974 1.00 97.38 294 TRP A N 1
ATOM 2300 C CA . TRP A 1 294 ? 4.722 9.482 1.817 1.00 97.38 294 TRP A CA 1
ATOM 2301 C C . TRP A 1 294 ? 4.513 7.980 1.564 1.00 97.38 294 TRP A C 1
ATOM 2303 O O . TRP A 1 294 ? 4.994 7.419 0.574 1.00 97.38 294 TRP A O 1
ATOM 2313 N N . SER A 1 295 ? 3.807 7.309 2.480 1.00 97.88 295 SER A N 1
ATOM 2314 C CA . SER A 1 295 ? 3.409 5.900 2.335 1.00 97.88 295 SER A CA 1
ATOM 2315 C C . SER A 1 295 ? 1.947 5.674 2.732 1.00 97.88 295 SER A C 1
ATOM 2317 O O . SER A 1 295 ? 1.551 6.098 3.823 1.00 97.88 295 SER A O 1
ATOM 2319 N N . PRO A 1 296 ? 1.136 5.012 1.888 1.00 98.06 296 PRO A N 1
ATOM 2320 C CA . PRO A 1 296 ? -0.255 4.721 2.205 1.00 98.06 296 PRO A CA 1
ATOM 2321 C C . PRO A 1 296 ? -0.386 3.602 3.239 1.00 98.06 296 PRO A C 1
ATOM 2323 O O . PRO A 1 296 ? 0.237 2.551 3.099 1.00 98.06 296 PRO A O 1
ATOM 2326 N N . VAL A 1 297 ? -1.296 3.761 4.202 1.00 98.06 297 VAL A N 1
ATOM 2327 C CA . VAL A 1 297 ? -1.679 2.686 5.130 1.00 98.06 297 VAL A CA 1
ATOM 2328 C C . VAL A 1 297 ? -2.289 1.489 4.395 1.00 98.06 297 VAL A C 1
ATOM 2330 O O . VAL A 1 297 ? -2.017 0.343 4.741 1.00 98.06 297 VAL A O 1
ATOM 2333 N N . ALA A 1 298 ? -2.978 1.740 3.278 1.00 98.00 298 ALA A N 1
ATOM 2334 C CA . ALA A 1 298 ? -3.495 0.703 2.386 1.00 98.00 298 ALA A CA 1
ATOM 2335 C C . ALA A 1 298 ? -2.405 -0.122 1.669 1.00 98.00 298 ALA A C 1
ATOM 2337 O O . ALA A 1 298 ? -2.724 -1.120 1.032 1.00 98.00 298 ALA A O 1
ATOM 2338 N N . ALA A 1 299 ? -1.120 0.247 1.755 1.00 97.56 299 ALA A N 1
ATOM 2339 C CA . ALA A 1 299 ? -0.031 -0.612 1.283 1.00 97.56 299 ALA A CA 1
ATOM 2340 C C . ALA A 1 299 ? 0.361 -1.707 2.291 1.00 97.56 299 ALA A C 1
ATOM 2342 O O . ALA A 1 299 ? 1.169 -2.581 1.959 1.00 97.56 299 ALA A O 1
ATOM 2343 N N . MET A 1 300 ? -0.170 -1.671 3.519 1.00 97.69 300 MET A N 1
ATOM 2344 C CA . MET A 1 300 ? 0.057 -2.732 4.497 1.00 97.69 300 MET A CA 1
ATOM 2345 C C . MET A 1 300 ? -0.695 -4.007 4.100 1.00 97.69 300 MET A C 1
ATOM 2347 O O . MET A 1 300 ? -1.880 -3.938 3.762 1.00 97.69 300 MET A O 1
ATOM 2351 N N . PRO A 1 301 ? -0.048 -5.185 4.194 1.00 97.81 301 PRO A N 1
ATOM 2352 C CA . PRO A 1 301 ? -0.743 -6.459 4.049 1.00 97.81 301 PRO A CA 1
ATOM 2353 C C . PRO A 1 301 ? -1.854 -6.616 5.105 1.00 97.81 301 PRO A C 1
ATOM 2355 O O . PRO A 1 301 ? -1.641 -6.181 6.244 1.00 97.81 301 PRO A O 1
ATOM 2358 N N . PRO A 1 302 ? -2.972 -7.305 4.794 1.00 98.50 302 PRO A N 1
ATOM 2359 C CA . PRO A 1 302 ? -4.068 -7.544 5.740 1.00 98.50 302 PRO A CA 1
ATOM 2360 C C . PRO A 1 302 ? -3.585 -8.106 7.077 1.00 98.50 302 PRO A C 1
ATOM 2362 O O . PRO A 1 302 ? -3.902 -7.579 8.138 1.00 98.50 302 PRO A O 1
ATOM 2365 N N . ALA A 1 303 ? -2.702 -9.105 7.029 1.00 98.25 303 ALA A N 1
ATOM 2366 C CA . ALA A 1 303 ? -2.102 -9.711 8.211 1.00 98.25 303 ALA A CA 1
ATOM 2367 C C . ALA A 1 3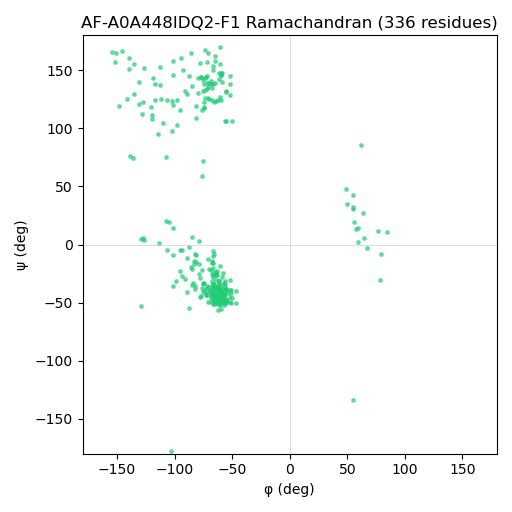03 ? -1.401 -8.700 9.135 1.00 98.25 303 ALA A C 1
ATOM 2369 O O . ALA A 1 303 ? -1.451 -8.838 10.356 1.00 98.25 303 ALA A O 1
ATOM 2370 N N . ALA A 1 304 ? -0.729 -7.694 8.569 1.00 97.75 304 ALA A N 1
ATOM 2371 C CA . ALA A 1 304 ? -0.048 -6.665 9.345 1.00 97.75 304 ALA A CA 1
ATOM 2372 C C . ALA A 1 304 ? -1.038 -5.666 9.959 1.00 97.75 304 ALA A C 1
ATOM 2374 O O . ALA A 1 304 ? -0.842 -5.276 11.108 1.00 97.75 304 ALA A O 1
ATOM 2375 N N . LEU A 1 305 ? -2.094 -5.297 9.223 1.00 98.12 305 LEU A N 1
ATOM 2376 C CA . LEU A 1 305 ? -3.170 -4.438 9.725 1.00 98.12 305 LEU A CA 1
ATOM 2377 C C . LEU A 1 305 ? -3.904 -5.098 10.892 1.00 98.12 305 LEU A C 1
ATOM 2379 O O . LEU A 1 305 ? -3.985 -4.507 11.965 1.00 98.12 305 LEU A O 1
ATOM 2383 N N . LEU A 1 306 ? -4.347 -6.346 10.714 1.00 98.50 306 LEU A N 1
ATOM 2384 C CA . LEU A 1 306 ? -5.041 -7.108 11.753 1.00 98.50 306 LEU A CA 1
ATOM 2385 C C . LEU A 1 306 ? -4.185 -7.215 13.015 1.00 98.50 306 LEU A C 1
ATOM 2387 O O . LEU A 1 306 ? -4.630 -6.824 14.085 1.00 98.50 306 LEU A O 1
ATOM 2391 N N . ARG A 1 307 ? -2.912 -7.618 12.892 1.00 98.06 307 ARG A N 1
ATOM 2392 C CA . ARG A 1 307 ? -1.999 -7.680 14.048 1.00 98.06 307 ARG A CA 1
ATOM 2393 C C . ARG A 1 307 ? -1.810 -6.329 14.739 1.00 98.06 307 ARG A C 1
ATOM 2395 O O . ARG A 1 307 ? -1.672 -6.302 15.959 1.00 98.06 307 ARG A O 1
ATOM 2402 N N . ALA A 1 308 ? -1.736 -5.229 13.989 1.00 97.88 308 ALA A N 1
ATOM 2403 C CA . ALA A 1 308 ? -1.577 -3.898 14.571 1.00 97.88 308 ALA A CA 1
ATOM 2404 C C . ALA A 1 308 ? -2.812 -3.494 15.390 1.00 97.88 308 ALA A C 1
ATOM 2406 O O . ALA A 1 308 ? -2.654 -3.011 16.511 1.00 97.88 308 ALA A O 1
ATOM 2407 N N . VAL A 1 309 ? -4.013 -3.752 14.859 1.00 98.38 309 VAL A N 1
ATOM 2408 C CA . VAL A 1 309 ? -5.289 -3.487 15.536 1.00 98.38 309 VAL A CA 1
ATOM 2409 C C . VAL A 1 309 ? -5.459 -4.391 16.758 1.00 98.38 309 VAL A C 1
ATOM 2411 O O . VAL A 1 309 ? -5.655 -3.873 17.853 1.00 98.38 309 VAL A O 1
ATOM 2414 N N . SER A 1 310 ? -5.280 -5.709 16.621 1.00 98.06 310 SER A N 1
ATOM 2415 C CA . SER A 1 310 ? -5.398 -6.668 17.732 1.00 98.06 310 SER A CA 1
ATOM 2416 C C . SER A 1 310 ? -4.487 -6.298 18.903 1.00 98.06 310 SER A C 1
ATOM 2418 O O . SER A 1 310 ? -4.953 -6.130 20.024 1.00 98.06 310 SER A O 1
ATOM 2420 N N . ARG A 1 311 ? -3.199 -6.033 18.635 1.00 97.50 311 ARG A N 1
ATOM 2421 C CA . ARG A 1 311 ? -2.237 -5.623 19.676 1.00 97.50 311 ARG A CA 1
ATOM 2422 C C . ARG A 1 311 ? -2.576 -4.289 20.328 1.00 97.50 311 ARG A C 1
ATOM 2424 O O . ARG A 1 311 ? -2.065 -3.994 21.407 1.00 97.50 311 ARG A O 1
ATOM 2431 N N . ALA A 1 312 ? -3.291 -3.410 19.632 1.00 97.12 312 ALA A N 1
ATOM 2432 C CA . ALA A 1 312 ? -3.712 -2.135 20.189 1.00 97.12 312 ALA A CA 1
ATOM 2433 C C . ALA A 1 312 ? -4.899 -2.318 21.130 1.00 97.12 312 ALA A C 1
ATOM 2435 O O . ALA A 1 312 ? -4.868 -1.786 22.235 1.00 97.12 312 ALA A O 1
ATOM 2436 N N . VAL A 1 313 ? -5.885 -3.118 20.716 1.00 97.00 313 VAL A N 1
ATOM 2437 C CA . VAL A 1 313 ? -7.027 -3.502 21.551 1.00 97.00 313 VAL A CA 1
ATOM 2438 C C . VAL A 1 313 ? -6.547 -4.213 22.815 1.00 97.00 313 VAL A C 1
ATOM 2440 O O . VAL A 1 313 ? -6.876 -3.777 23.910 1.00 97.00 313 VAL A O 1
ATOM 2443 N N . GLU A 1 314 ? -5.669 -5.211 22.687 1.00 95.25 314 GLU A N 1
ATOM 2444 C CA . GLU A 1 314 ? -5.086 -5.934 23.829 1.00 95.25 314 GLU A CA 1
ATOM 2445 C C . GLU A 1 314 ? -4.396 -5.000 24.835 1.00 95.25 314 GLU A C 1
ATOM 2447 O O . GLU A 1 314 ? -4.499 -5.192 26.046 1.00 95.25 314 GLU A O 1
ATOM 2452 N N . ARG A 1 315 ? -3.696 -3.968 24.346 1.00 94.25 315 ARG A N 1
ATOM 2453 C CA . ARG A 1 315 ? -3.037 -2.971 25.201 1.00 94.25 315 ARG A CA 1
ATOM 2454 C C . ARG A 1 315 ? -4.024 -2.035 25.890 1.00 94.25 315 ARG A C 1
ATOM 2456 O O . ARG A 1 315 ? -3.763 -1.636 27.020 1.00 94.25 315 ARG A O 1
ATOM 2463 N N . ILE A 1 316 ? -5.118 -1.672 25.222 1.00 93.88 316 ILE A N 1
ATOM 2464 C CA . ILE A 1 316 ? -6.191 -0.878 25.832 1.00 93.88 316 ILE A CA 1
ATOM 2465 C C . ILE A 1 316 ? -6.868 -1.701 26.926 1.00 93.88 316 ILE A C 1
ATOM 2467 O O . ILE A 1 316 ? -6.973 -1.222 28.049 1.00 93.88 316 ILE A O 1
ATOM 2471 N N . ASP A 1 317 ? -7.227 -2.951 26.641 1.00 92.38 317 ASP A N 1
ATOM 2472 C CA . ASP A 1 317 ? -7.835 -3.847 27.629 1.00 92.38 317 ASP A CA 1
ATOM 2473 C C . ASP A 1 317 ? -6.949 -4.013 28.859 1.00 92.38 317 ASP A C 1
ATOM 2475 O O . ASP A 1 317 ? -7.422 -3.884 29.983 1.00 92.38 317 ASP A O 1
ATOM 2479 N N . ALA A 1 318 ? -5.643 -4.206 28.657 1.00 88.69 318 ALA A N 1
ATOM 2480 C CA . ALA A 1 318 ? -4.699 -4.334 29.760 1.00 88.69 318 ALA A CA 1
ATOM 2481 C C . ALA A 1 318 ? -4.566 -3.071 30.626 1.00 88.69 318 ALA A C 1
ATOM 2483 O O . ALA A 1 318 ? -4.163 -3.172 31.782 1.00 88.69 318 ALA A O 1
ATOM 2484 N N . GLN A 1 319 ? -4.868 -1.893 30.076 1.00 86.75 319 GLN A N 1
ATOM 2485 C CA . GLN A 1 319 ? -4.825 -0.630 30.810 1.00 86.75 319 GLN A CA 1
ATOM 2486 C C . GLN A 1 319 ? -6.117 -0.372 31.601 1.00 86.75 319 GLN A C 1
ATOM 2488 O O . GLN A 1 319 ? -6.055 0.249 32.658 1.00 86.75 319 GLN A O 1
ATOM 2493 N N . TRP A 1 320 ? -7.267 -0.810 31.086 1.00 79.12 320 TRP A N 1
ATOM 2494 C CA . TRP A 1 320 ? -8.582 -0.527 31.674 1.00 79.12 320 TRP A CA 1
ATOM 2495 C C . TRP A 1 320 ? -9.083 -1.639 32.603 1.00 79.12 320 TRP A C 1
ATOM 2497 O O . TRP A 1 320 ? -9.891 -1.365 33.482 1.00 79.12 320 TRP A O 1
ATOM 2507 N N . ASP A 1 321 ? -8.591 -2.868 32.437 1.00 77.44 321 ASP A N 1
ATOM 2508 C CA . ASP A 1 321 ? -8.956 -4.033 33.248 1.00 77.44 321 ASP A CA 1
ATOM 2509 C C . ASP A 1 321 ? -7.688 -4.836 33.623 1.00 77.44 321 ASP A C 1
ATOM 2511 O O . ASP A 1 321 ? -7.376 -5.876 33.023 1.00 77.44 321 ASP A O 1
ATOM 2515 N N . PRO A 1 322 ? -6.884 -4.319 34.576 1.00 72.31 322 PRO A N 1
ATOM 2516 C CA . PRO A 1 322 ? -5.620 -4.941 34.959 1.00 72.31 322 PRO A CA 1
ATOM 2517 C C . PRO A 1 322 ? -5.817 -6.330 35.581 1.00 72.31 322 PRO A C 1
ATOM 2519 O O . PRO A 1 322 ? -4.968 -7.201 35.384 1.00 72.31 322 PRO A O 1
ATOM 2522 N N . GLU A 1 323 ? -6.938 -6.574 36.266 1.00 72.12 323 GLU A N 1
ATOM 2523 C CA . GLU A 1 323 ? -7.263 -7.874 36.865 1.00 72.12 323 GLU A CA 1
ATOM 2524 C C . GLU A 1 323 ? -7.543 -8.936 35.801 1.00 72.12 323 GLU A C 1
ATOM 2526 O O . GLU A 1 323 ? -6.955 -10.020 35.841 1.00 72.12 323 GLU A O 1
ATOM 2531 N N . ARG A 1 324 ? -8.351 -8.629 34.778 1.00 69.62 324 ARG A N 1
ATOM 2532 C CA . ARG A 1 324 ? -8.580 -9.561 33.664 1.00 69.62 324 ARG A CA 1
ATOM 2533 C C . ARG A 1 324 ? -7.317 -9.785 32.837 1.00 69.62 324 ARG A C 1
ATOM 2535 O O . ARG A 1 324 ? -7.085 -10.892 32.341 1.00 69.62 324 ARG A O 1
ATOM 2542 N N . ALA A 1 325 ? -6.474 -8.763 32.695 1.00 68.44 325 ALA A N 1
ATOM 2543 C CA . ALA A 1 325 ? -5.176 -8.900 32.043 1.00 68.44 325 ALA A CA 1
ATOM 2544 C C . ALA A 1 325 ? -4.224 -9.802 32.837 1.00 68.44 325 ALA A C 1
ATOM 2546 O O . ALA A 1 325 ? -3.522 -10.619 32.237 1.00 68.44 325 ALA A O 1
ATOM 2547 N N . GLN A 1 326 ? -4.225 -9.689 34.167 1.00 70.44 326 GLN A N 1
ATOM 2548 C CA . GLN A 1 326 ? -3.485 -10.582 35.047 1.00 70.44 326 GLN A CA 1
ATOM 2549 C C . GLN A 1 326 ? -4.025 -12.010 34.921 1.00 70.44 326 GLN A C 1
ATOM 2551 O O . GLN A 1 326 ? -3.247 -12.906 34.611 1.00 70.44 326 GLN A O 1
ATOM 2556 N N . ALA A 1 327 ? -5.342 -12.217 35.016 1.00 71.38 327 ALA A N 1
ATOM 2557 C CA . ALA A 1 327 ? -5.990 -13.526 34.891 1.00 71.38 327 ALA A CA 1
ATOM 2558 C C . ALA A 1 327 ? -5.650 -14.260 33.575 1.00 71.38 327 ALA A C 1
ATOM 2560 O O . ALA A 1 327 ? -5.413 -15.467 33.585 1.00 71.38 327 ALA A O 1
ATOM 2561 N N . ARG A 1 328 ? -5.549 -13.542 32.443 1.00 73.00 328 ARG A N 1
ATOM 2562 C CA . ARG A 1 328 ? -5.081 -14.121 31.165 1.00 73.00 328 ARG A CA 1
ATOM 2563 C C . ARG A 1 328 ? -3.608 -14.536 31.199 1.00 73.00 328 ARG A C 1
ATOM 2565 O O . ARG A 1 328 ? -3.263 -15.542 30.589 1.00 73.00 328 ARG A O 1
ATOM 2572 N N . ARG A 1 329 ? -2.741 -13.778 31.882 1.00 74.31 329 ARG A N 1
ATOM 2573 C CA . ARG A 1 329 ? -1.307 -14.106 32.013 1.00 74.31 329 ARG A CA 1
ATOM 2574 C C . ARG A 1 329 ? -1.062 -15.290 32.929 1.00 74.31 329 ARG A C 1
ATOM 2576 O O . ARG A 1 329 ? -0.169 -16.076 32.640 1.00 74.31 329 ARG A O 1
ATOM 2583 N N . VAL A 1 330 ? -1.832 -15.409 34.013 1.00 77.88 330 VAL A N 1
ATOM 2584 C CA . VAL A 1 330 ? -1.686 -16.546 34.933 1.00 77.88 330 VAL A CA 1
ATOM 2585 C C . VAL A 1 330 ? -2.203 -17.843 34.299 1.00 77.88 330 VAL A C 1
ATOM 2587 O O . VAL A 1 330 ? -1.888 -18.910 34.804 1.00 77.88 330 VAL A O 1
ATOM 2590 N N . GLY A 1 331 ? -2.932 -17.754 33.173 1.00 57.56 331 GLY A N 1
ATOM 2591 C CA . GLY A 1 331 ? -3.514 -18.895 32.480 1.00 57.56 331 GLY A CA 1
ATOM 2592 C C . GLY A 1 331 ? -4.510 -19.573 33.402 1.00 57.56 331 GLY A C 1
ATOM 2593 O O . GLY A 1 331 ? -4.139 -20.488 34.125 1.00 57.56 331 GLY A O 1
ATOM 2594 N N . PHE A 1 332 ? -5.757 -19.091 33.426 1.00 58.50 332 PHE A N 1
ATOM 2595 C CA . PHE A 1 332 ? -6.807 -19.716 34.230 1.00 58.50 332 PHE A CA 1
ATOM 2596 C C . PHE A 1 332 ? -6.824 -21.219 33.932 1.00 58.50 332 PHE A C 1
ATOM 2598 O O . PHE A 1 332 ? -7.216 -21.637 32.841 1.00 58.50 332 PHE A O 1
ATOM 2605 N N . LEU A 1 333 ? -6.327 -22.003 34.894 1.00 53.50 333 LEU A N 1
ATOM 2606 C CA . LEU A 1 333 ? -6.436 -23.449 34.926 1.00 53.50 333 LEU A CA 1
ATOM 2607 C C . LEU A 1 333 ? -7.931 -23.727 34.824 1.00 53.50 333 LEU A C 1
ATOM 2609 O O . LEU A 1 333 ? -8.685 -23.435 35.754 1.00 53.50 333 LEU A O 1
ATOM 2613 N N . SER A 1 334 ? -8.375 -24.200 33.663 1.00 57.16 334 SER A N 1
ATOM 2614 C CA . SER A 1 334 ? -9.707 -24.763 33.520 1.00 57.16 334 SER A CA 1
ATOM 2615 C C . SER A 1 334 ? -9.804 -25.880 34.551 1.00 57.16 334 SER A C 1
ATOM 2617 O O . SER A 1 334 ? -9.136 -26.906 34.409 1.00 57.16 334 SER A O 1
ATOM 2619 N N . TRP A 1 335 ? -10.554 -25.642 35.624 1.00 51.47 335 TRP A N 1
ATOM 2620 C CA . TRP A 1 335 ? -10.847 -26.672 36.609 1.00 51.47 335 TRP A CA 1
ATOM 2621 C C . TRP A 1 335 ? -11.483 -27.860 35.875 1.00 51.47 335 TRP A C 1
ATOM 2623 O O . TRP A 1 335 ? -12.381 -27.635 35.057 1.00 51.47 335 TRP A O 1
ATOM 2633 N N . PRO A 1 336 ? -11.013 -29.101 36.096 1.00 57.16 336 PRO A N 1
ATOM 2634 C CA . PRO A 1 336 ? -11.659 -30.263 35.511 1.00 57.16 336 PRO A CA 1
ATOM 2635 C C . PRO A 1 336 ? -13.096 -30.327 36.032 1.00 57.16 336 PRO A C 1
ATOM 2637 O O . PRO A 1 336 ? -13.328 -30.245 37.238 1.00 57.16 336 PRO A O 1
ATOM 2640 N N . ALA A 1 337 ? -14.053 -30.414 35.109 1.00 56.88 337 ALA A N 1
ATOM 2641 C CA . ALA A 1 337 ? -15.436 -30.702 35.448 1.00 56.88 337 ALA A CA 1
ATOM 2642 C C . ALA A 1 337 ? -15.480 -32.071 36.143 1.00 56.88 337 ALA A C 1
ATOM 2644 O O . ALA A 1 337 ? -14.933 -33.039 35.607 1.00 56.88 337 ALA A O 1
ATOM 2645 N N . ALA A 1 338 ? -16.050 -32.098 37.348 1.00 55.06 338 ALA A N 1
ATOM 2646 C CA . ALA A 1 338 ? -16.316 -33.317 38.106 1.00 55.06 338 ALA A CA 1
ATOM 2647 C C . ALA A 1 338 ? -17.474 -34.108 37.492 1.00 55.06 338 ALA A C 1
ATOM 2649 O O . ALA A 1 338 ? -18.415 -33.454 36.979 1.00 55.06 338 ALA A O 1
#